Protein 8PI8 (pdb70)

B-factor: mean 67.5, std 14.48, range [36.7, 137.99]

Foldseek 3Di:
DVLVVPDADPVRVVVLVVVLVVCLVDDQQVVLQVLVVVCLLLVPDVVVLCVPLVDDSVQSVCCNPPVRDDDSVSSSSVSSCSSVVVVVLVVLQVPQCVFDAADQHPQLVVVLVVVCVVPLQDDLVVLVVSLLVRLCRSQVSNVHHSSSSVSSGNHRDDSVNSNVVSVVVVVVVD/DDPVVVVVLVVVLVVCLVDLQQVVLCVLVVVCLLLVPDVVVLCVQQVDDSVQSVCCSPPVRDDDSVSVSSSSSVSSVVVVVLVVLLVVVDAADQHPQLVVVLVVVCVVPLQDDLVVLVVSLLVRLCRSCVSVPHHSVSSVSSPNHRRDSVNSRVVSVVVVVVVD

Radius of gyration: 27.01 Å; Cα contacts (8 Å, |Δi|>4): 289; chains: 2; bounding box: 57×66×70 Å

Sequence (338 aa):
ILKELENLSPEEAAHQKAVVETLLQEDPWRVAKMVKSYLQQHNIPQREVVDTTGLNQSHLSQHLNKGTPMKTQKRAALYTWYVRKQREVAQQFTHAGRRNRFKWGPASQQILFQAYERQKNPSKEERETLVEECNRAECIQRGVSPSQAQGLGSNLVTEVRVYNWFANRRKEEALSPEEAAHQKAVVETLLQEDPWRVAKMVKSYLQQHNIPQREVVDTTGLNQSHLSQHLNKGTPMKTQKRAALYTWYVRKQREVAQQFTHRNRFKWGPASQQILFQAYERQKNPSKEERETLVEECNRAECIQRGVSPSQAQGLGSNLVTEVRVYNWFANRRKEEA

Secondary structure (DSSP, 8-state):
-TTTT----HHHHHHHHHHHHHHHHS-HHHHHHHHHHHHHHTT--HHHHHHHH---HHHHHHHHHT-----HHHHHHHHHHHHHHHHHHHHHHHTT--PPPP---HHHHHHHHHHHHH-SS--HHHHHHHHHHHHHHHHHHTT--GGGGGGGGGG---HHHHHHHHHHHHHHH-/--HHHHHHHHHHHHHHHTS-HHHHHHHHHHHHHHHT--HHHHHHHH---HHHHHHHHHH-----HHHHHHHHHHHHHHHHHHHHHHH--PPP---HHHHHHHHHHHHH-SS--HHHHHHHHHHHHHHHHHHTT--GGGGGGGGGG---HHHHHHHHHHHHHHT-

Solvent-accessible surface area: 21042 Å² total; per-residue (Å²): 158,134,98,122,134,98,105,65,36,117,135,76,25,55,124,25,151,49,50,14,116,81,22,45,142,94,74,54,96,183,8,0,103,95,0,40,64,19,10,106,66,21,20,16,47,47,86,29,0,31,80,95,39,64,12,89,75,63,52,0,37,88,3,0,71,162,32,36,111,10,130,83,141,88,21,26,37,0,1,39,16,12,25,157,21,77,83,96,15,50,54,79,13,100,92,13,78,244,232,34,214,30,118,34,2,87,28,0,60,110,39,0,92,107,7,6,123,188,70,86,95,6,48,127,135,65,38,81,67,12,24,116,63,0,14,121,21,4,0,110,53,15,73,28,46,65,83,34,20,117,5,11,36,39,13,56,5,53,40,96,73,0,99,73,28,0,16,80,62,68,153,129,98,126,176,44,110,149,58,53,54,110,38,137,46,34,14,76,68,17,38,147,74,82,46,92,140,0,1,77,84,0,63,61,24,10,101,67,26,20,16,43,56,75,32,0,32,88,98,31,67,10,95,114,49,48,0,26,82,4,1,58,160,33,31,112,12,128,83,135,80,22,27,35,1,1,43,22,16,20,152,28,64,89,88,12,58,86,74,11,106,142,222,34,215,32,111,37,2,87,36,0,53,105,35,0,78,88,20,6,118,181,83,74,93,9,62,125,143,79,32,79,53,5,23,114,68,0,15,121,12,6,0,95,48,18,70,31,51,65,102,49,14,136,6,11,34,43,17,43,4,50,40,92,77,0,104,69,24,0,17,79,72,66,144,137,116,121

Structure (mmCIF, N/CA/C/O backbone):
data_8PI8
#
_entry.id   8PI8
#
_cell.length_a   46.703
_cell.length_b   55.038
_cell.length_c   202.071
_cell.angle_alpha   90.000
_cell.angle_beta   90.000
_cell.angle_gamma   90.000
#
_symmetry.space_group_name_H-M   'P 21 21 21'
#
loop_
_entity.id
_entity.type
_entity.pdbx_description
1 polymer 'Chains: E'
2 polymer 'Chains: F'
3 polymer 'Hepatocyte nuclear factor 1-alpha'
4 non-polymer GLYCEROL
5 water water
#
loop_
_atom_site.group_PDB
_atom_site.id
_atom_site.type_symbol
_atom_site.label_atom_id
_atom_site.label_alt_id
_atom_site.label_comp_id
_atom_site.label_asym_id
_atom_site.label_entity_id
_atom_site.label_seq_id
_atom_site.pdbx_PDB_ins_code
_atom_site.Cartn_x
_atom_site.Cartn_y
_atom_site.Cartn_z
_atom_site.occupancy
_atom_site.B_iso_or_equiv
_atom_site.auth_seq_id
_atom_site.auth_comp_id
_atom_site.auth_asym_id
_atom_site.auth_atom_id
_atom_site.pdbx_PDB_model_num
ATOM 856 N N . ILE C 3 4 ? -18.41380 -33.06724 -52.29150 1.000 76.38696 85 ILE A N 1
ATOM 857 C CA . ILE C 3 4 ? -19.65856 -32.88003 -51.55670 1.000 93.40048 85 ILE A CA 1
ATOM 858 C C . ILE C 3 4 ? -20.42523 -31.68966 -52.12489 1.000 96.12024 85 ILE A C 1
ATOM 859 O O . ILE C 3 4 ? -19.83009 -30.68497 -52.52011 1.000 100.11883 85 ILE A O 1
ATOM 864 N N . LEU C 3 5 ? -21.75615 -31.81624 -52.15871 1.000 94.73574 86 LEU A N 1
ATOM 865 C CA . LEU C 3 5 ? -22.59967 -30.76560 -52.72348 1.000 92.52651 86 LEU A CA 1
ATOM 866 C C . LEU C 3 5 ? -22.58128 -29.49458 -51.88314 1.000 93.30960 86 LEU A C 1
ATOM 867 O O . LEU C 3 5 ? -22.78075 -28.39846 -52.41854 1.000 89.92803 86 LEU A O 1
ATOM 872 N N . LYS C 3 6 ? -22.34726 -29.61535 -50.57657 1.000 99.76645 87 LYS A N 1
ATOM 873 C CA . LYS C 3 6 ? -22.36704 -28.44832 -49.70274 1.000 93.35377 87 LYS A CA 1
ATOM 874 C C . LYS C 3 6 ? -21.09865 -27.61598 -49.84573 1.000 101.71469 87 LYS A C 1
ATOM 875 O O . LYS C 3 6 ? -21.15394 -26.38105 -49.79853 1.000 91.38021 87 LYS A O 1
ATOM 881 N N . GLU C 3 7 ? -19.94904 -28.27751 -50.00282 1.000 103.97449 88 GLU A N 1
ATOM 882 C CA . GLU C 3 7 ? -18.69087 -27.59213 -50.26534 1.000 101.47712 88 GLU A CA 1
ATOM 883 C C . GLU C 3 7 ? -18.63686 -26.98599 -51.65967 1.000 93.66431 88 GLU A C 1
ATOM 884 O O . GLU C 3 7 ? -17.76588 -26.14732 -51.91803 1.000 95.58324 88 GLU A O 1
ATOM 890 N N . LEU C 3 8 ? -19.54859 -27.37489 -52.55449 1.000 91.52207 89 LEU A N 1
ATOM 891 C CA . LEU C 3 8 ? -19.64220 -26.75455 -53.87418 1.000 90.59269 89 LEU A CA 1
ATOM 892 C C . LEU C 3 8 ? -20.08065 -25.30892 -53.81287 1.000 90.24944 89 LEU A C 1
ATOM 893 O O . LEU C 3 8 ? -20.32004 -24.71707 -54.86941 1.000 97.94654 89 LEU A O 1
ATOM 898 N N . GLU C 3 9 ? -20.19703 -24.70644 -52.63419 1.000 100.66369 90 GLU A N 1
ATOM 899 C CA . GLU C 3 9 ? -20.52219 -23.28884 -52.51570 1.000 89.87537 90 GLU A CA 1
ATOM 900 C C . GLU C 3 9 ? -19.25380 -22.45235 -52.40869 1.000 93.18954 90 GLU A C 1
ATOM 901 O O . GLU C 3 9 ? -19.08079 -21.63155 -51.50506 1.000 87.28554 90 GLU A O 1
ATOM 907 N N . ASN C 3 10 ? -18.33882 -22.70487 -53.33779 1.000 101.68314 91 ASN A N 1
ATOM 908 C CA . ASN C 3 10 ? -17.22317 -21.81114 -53.59893 1.000 94.11329 91 ASN A CA 1
ATOM 909 C C . ASN C 3 10 ? -17.75182 -20.59562 -54.35988 1.000 87.80488 91 ASN A C 1
ATOM 910 O O . ASN C 3 10 ? -18.95662 -20.42696 -54.57197 1.000 96.04797 91 ASN A O 1
ATOM 915 N N . LEU C 3 11 ? -16.84663 -19.73526 -54.79737 1.000 80.89405 92 LEU A N 1
ATOM 916 C CA . LEU C 3 11 ? -17.22373 -18.51838 -55.49559 1.000 87.59394 92 LEU A CA 1
ATOM 917 C C . LEU C 3 11 ? -17.11805 -18.75390 -56.99796 1.000 86.68168 92 LEU A C 1
ATOM 918 O O . LEU C 3 11 ? -16.08188 -19.22036 -57.48381 1.000 92.62060 92 LEU A O 1
ATOM 923 N N . SER C 3 12 ? -18.19085 -18.45225 -57.72700 1.000 81.32933 93 SER A N 1
ATOM 924 C CA . SER C 3 12 ? -18.15028 -18.49126 -59.18117 1.000 83.86840 93 SER A CA 1
ATOM 925 C C . SER C 3 12 ? -17.43731 -17.25195 -59.71594 1.000 93.84338 93 SER A C 1
ATOM 926 O O . SER C 3 12 ? -17.38309 -16.22023 -59.04177 1.000 92.81697 93 SER A O 1
ATOM 929 N N . PRO C 3 13 ? -16.85200 -17.33347 -60.91935 1.000 95.84456 94 PRO A N 1
ATOM 930 C CA . PRO C 3 13 ? -16.17667 -16.14635 -61.47865 1.000 84.81841 94 PRO A CA 1
ATOM 931 C C . PRO C 3 13 ? -17.06009 -14.91085 -61.56376 1.000 84.51094 94 PRO A C 1
ATOM 932 O O . PRO C 3 13 ? -16.58023 -13.80033 -61.30501 1.000 84.53960 94 PRO A O 1
ATOM 936 N N . GLU C 3 14 ? -18.34097 -15.07043 -61.91020 1.000 89.35891 95 GLU A N 1
ATOM 937 C CA . GLU C 3 14 ? -19.22516 -13.91189 -62.00705 1.000 93.06825 95 GLU A CA 1
ATOM 938 C C . GLU C 3 14 ? -19.48275 -13.29368 -60.63441 1.000 93.94794 95 GLU A C 1
ATOM 939 O O . GLU C 3 14 ? -19.53179 -12.06439 -60.50244 1.000 89.33873 95 GLU A O 1
ATOM 945 N N . GLU C 3 15 ? -19.63169 -14.12724 -59.59799 1.000 90.92222 96 GLU A N 1
ATOM 946 C CA . GLU C 3 15 ? -19.87640 -13.61209 -58.25492 1.000 86.13942 96 GLU A CA 1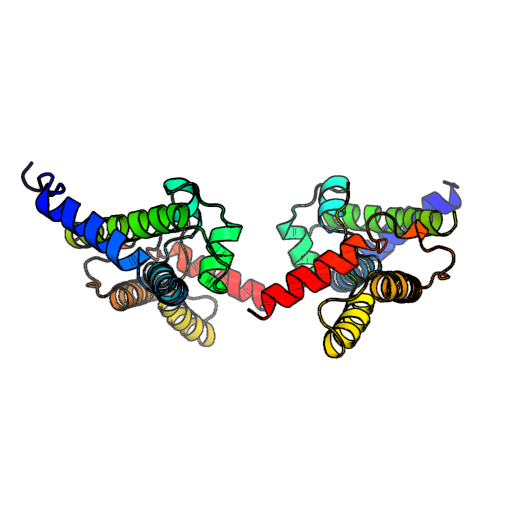
ATOM 947 C C . GLU C 3 15 ? -18.61374 -13.01465 -57.65177 1.000 84.34579 96 GLU A C 1
ATOM 948 O O . GLU C 3 15 ? -18.68960 -12.06961 -56.85610 1.000 82.55893 96 GLU A O 1
ATOM 954 N N . ALA C 3 16 ? -17.44934 -13.55480 -58.01461 1.000 81.90511 97 ALA A N 1
ATOM 955 C CA . ALA C 3 16 ? -16.19270 -12.96438 -57.57497 1.000 80.29617 97 ALA A CA 1
ATOM 956 C C . ALA C 3 16 ? -15.97535 -11.60385 -58.22073 1.000 79.18376 97 ALA A C 1
ATOM 957 O O . ALA C 3 16 ? -15.49881 -10.66898 -57.56697 1.000 85.77681 97 ALA A O 1
ATOM 959 N N . ALA C 3 17 ? -16.32045 -11.47187 -59.50328 1.000 72.61661 98 ALA A N 1
ATOM 960 C CA . ALA C 3 17 ? -16.20782 -10.17394 -60.15764 1.000 77.79776 98 ALA A CA 1
ATOM 961 C C . ALA C 3 17 ? -17.13708 -9.15638 -59.51097 1.000 73.53229 98 ALA A C 1
ATOM 962 O O . ALA C 3 17 ? -16.78445 -7.97840 -59.37888 1.000 69.35052 98 ALA A O 1
ATOM 964 N N . HIS C 3 18 ? -18.32829 -9.59497 -59.09443 1.000 71.62411 99 HIS A N 1
ATOM 965 C CA . HIS C 3 18 ? -19.24234 -8.69535 -58.39922 1.000 71.62414 99 HIS A CA 1
ATOM 966 C C . HIS C 3 18 ? -18.63654 -8.20943 -57.08827 1.000 71.69326 99 HIS A C 1
ATOM 967 O O . HIS C 3 18 ? -18.80766 -7.04371 -56.71281 1.000 72.53667 99 HIS A O 1
ATOM 974 N N . GLN C 3 19 ? -17.91580 -9.08746 -56.38298 1.000 75.27948 100 GLN A N 1
ATOM 975 C CA . GLN C 3 19 ? -17.22385 -8.67597 -55.16402 1.000 64.40775 100 GLN A CA 1
ATOM 976 C C . GLN C 3 19 ? -16.19360 -7.59560 -55.46295 1.000 68.71556 100 GLN A C 1
ATOM 977 O O . GLN C 3 19 ? -16.13857 -6.56543 -54.78082 1.000 63.78758 100 GLN A O 1
ATOM 983 N N . LYS C 3 20 ? -15.36214 -7.81957 -56.48417 1.000 68.31366 101 LYS A N 1
ATOM 984 C CA . LYS C 3 20 ? -14.37926 -6.81578 -56.87392 1.000 60.09949 101 LYS A CA 1
ATOM 985 C C . LYS C 3 20 ? -15.05222 -5.52265 -57.31475 1.000 63.84333 101 LYS A C 1
ATOM 986 O O . LYS C 3 20 ? -14.52300 -4.43184 -57.07018 1.000 58.93290 101 LYS A O 1
ATOM 992 N N . ALA C 3 21 ? -16.22107 -5.62120 -57.95370 1.000 65.09536 102 ALA A N 1
ATOM 993 C CA . ALA C 3 21 ? -16.94523 -4.41933 -58.35370 1.000 68.68137 102 ALA A CA 1
ATOM 994 C C . ALA C 3 21 ? -17.42600 -3.63592 -57.13981 1.000 64.98455 102 ALA A C 1
ATOM 995 O O . ALA C 3 21 ? -17.37412 -2.40037 -57.13196 1.000 61.06452 102 ALA A O 1
ATOM 997 N N . VAL C 3 22 ? -17.90058 -4.33729 -56.10699 1.000 68.42263 103 VAL A N 1
ATOM 998 C CA . VAL C 3 22 ? -18.33386 -3.66546 -54.88415 1.000 68.80495 103 VAL A CA 1
ATOM 999 C C . VAL C 3 22 ? -17.16916 -2.92657 -54.24108 1.000 65.28528 103 VAL A C 1
ATOM 1000 O O . VAL C 3 22 ? -17.30860 -1.77835 -53.80160 1.000 65.94246 103 VAL A O 1
ATOM 1004 N N . VAL C 3 23 ? -16.00315 -3.57297 -54.17655 1.000 61.50240 104 VAL A N 1
ATOM 1005 C CA . VAL C 3 23 ? -14.81753 -2.92684 -53.62130 1.000 64.79065 104 VAL A CA 1
ATOM 1006 C C . VAL C 3 23 ? -14.45134 -1.69473 -54.43864 1.000 68.58255 104 VAL A C 1
ATOM 1007 O O . VAL C 3 23 ? -14.06455 -0.65669 -53.88700 1.000 65.54082 104 VAL A O 1
ATOM 1011 N N . GLU C 3 24 ? -14.57567 -1.78487 -55.76547 1.000 71.66458 105 GLU A N 1
ATOM 1012 C CA . GLU C 3 24 ? -14.26463 -0.63741 -56.61136 1.000 71.89496 105 GLU A CA 1
ATOM 1013 C C . GLU C 3 24 ? -15.26997 0.48780 -56.40463 1.000 75.74793 105 GLU A C 1
ATOM 1014 O O . GLU C 3 24 ? -14.88948 1.66274 -56.35131 1.000 80.68076 105 GLU A O 1
ATOM 1020 N N . THR C 3 25 ? -16.55741 0.15123 -56.28332 1.000 63.41106 106 THR A N 1
ATOM 1021 C CA . THR C 3 25 ? -17.55782 1.18118 -56.02615 1.000 65.41840 106 THR A CA 1
ATOM 1022 C C . THR C 3 25 ? -17.40001 1.76704 -54.62974 1.000 68.38253 106 THR A C 1
ATOM 1023 O O . THR C 3 25 ? -17.69389 2.94912 -54.41567 1.000 67.12387 106 THR A O 1
ATOM 1027 N N . LEU C 3 26 ? -16.93501 0.96050 -53.67255 1.000 61.03326 107 LEU A N 1
ATOM 1028 C CA . LEU C 3 26 ? -16.72423 1.46373 -52.32043 1.000 59.54159 107 LEU A CA 1
ATOM 1029 C C . LEU C 3 26 ? -15.59189 2.48028 -52.28363 1.000 65.54128 107 LEU A C 1
ATOM 1030 O O . LEU C 3 26 ? -15.67124 3.48003 -51.55971 1.000 69.04057 107 LEU A O 1
ATOM 1035 N N . LEU C 3 27 ? -14.53124 2.24273 -53.06080 1.000 52.91893 108 LEU A N 1
ATOM 1036 C CA . LEU C 3 27 ? -13.42021 3.18380 -53.12695 1.000 52.73952 108 LEU A CA 1
ATOM 1037 C C . LEU C 3 27 ? -13.82481 4.51273 -53.75000 1.000 59.99603 108 LEU A C 1
ATOM 1038 O O . LEU C 3 27 ? -13.13002 5.51439 -53.54723 1.000 64.42762 108 LEU A O 1
ATOM 1043 N N . GLN C 3 28 ? -14.92403 4.54370 -54.50418 1.000 57.21877 109 GLN A N 1
ATOM 1044 C CA . GLN C 3 28 ? -15.42378 5.78356 -55.08129 1.000 66.33623 109 GLN A CA 1
ATOM 1045 C C . GLN C 3 28 ? -16.33367 6.54812 -54.13241 1.000 72.12251 109 GLN A C 1
ATOM 1046 O O . GLN C 3 28 ? -16.55017 7.74867 -54.33444 1.000 74.19825 109 GLN A O 1
ATOM 1052 N N . GLU C 3 29 ? -16.87186 5.88502 -53.11284 1.000 64.02590 110 GLU A N 1
ATOM 1053 C CA . GLU C 3 29 ? -17.69787 6.55327 -52.12313 1.000 59.94637 110 GLU A CA 1
ATOM 1054 C C . GLU C 3 29 ? -16.82384 7.33989 -51.14657 1.000 62.26997 110 GLU A C 1
ATOM 1055 O O . GLU C 3 29 ? -15.59378 7.23157 -51.14043 1.000 65.31434 110 GLU A O 1
ATOM 1061 N N . ASP C 3 30 ? -17.47727 8.14736 -50.31761 1.000 57.89038 111 ASP A N 1
ATOM 1062 C CA . ASP C 3 30 ? -16.76147 8.90766 -49.29837 1.000 62.37088 111 ASP A CA 1
ATOM 1063 C C . ASP C 3 30 ? -16.14501 7.95103 -48.28326 1.000 62.80953 111 ASP A C 1
ATOM 1064 O O . ASP C 3 30 ? -16.84421 7.07232 -47.76370 1.000 66.27183 111 ASP A O 1
ATOM 1069 N N . PRO C 3 31 ? -14.85447 8.08763 -47.96978 1.000 60.84920 112 PRO A N 1
ATOM 1070 C CA . PRO C 3 31 ? -14.21142 7.09901 -47.08593 1.000 63.47347 112 PRO A CA 1
ATOM 1071 C C . PRO C 3 31 ? -14.78111 7.07776 -45.67906 1.000 65.49373 112 PRO A C 1
ATOM 1072 O O . PRO C 3 31 ? -14.81684 6.00955 -45.05462 1.000 64.23392 112 PRO A O 1
ATOM 1076 N N . TRP C 3 32 ? -15.23445 8.22175 -45.16072 1.000 64.01492 113 TRP A N 1
ATOM 1077 C CA . TRP C 3 32 ? -15.76472 8.25374 -43.80131 1.000 57.76662 113 TRP A CA 1
ATOM 1078 C C . TRP C 3 32 ? -17.08729 7.50439 -43.70112 1.000 62.69022 113 TRP A C 1
ATOM 1079 O O . TRP C 3 32 ? -17.32260 6.78001 -42.72665 1.000 64.10819 113 TRP A O 1
ATOM 1090 N N . ARG C 3 33 ? -17.96266 7.66565 -44.69643 1.000 60.74348 114 ARG A N 1
ATOM 1091 C CA . ARG C 3 33 ? -19.25421 6.98706 -44.66050 1.000 59.36027 114 ARG A CA 1
ATOM 1092 C C . ARG C 3 33 ? -19.08194 5.47380 -44.71212 1.000 57.12877 114 ARG A C 1
ATOM 1093 O O . ARG C 3 33 ? -19.80591 4.73497 -44.03425 1.000 65.37402 114 ARG A O 1
ATOM 1101 N N . VAL C 3 34 ? -18.12213 4.99212 -45.50336 1.000 58.76125 115 VAL A N 1
ATOM 1102 C CA . VAL C 3 34 ? -17.86350 3.55711 -45.54702 1.000 61.81452 115 VAL A CA 1
ATOM 1103 C C . VAL C 3 34 ? -17.21421 3.09437 -44.24734 1.000 58.89262 115 VAL A C 1
ATOM 1104 O O . VAL C 3 34 ? -17.49876 1.99663 -43.75298 1.000 53.50820 115 VAL A O 1
ATOM 1108 N N . ALA C 3 35 ? -16.34472 3.92648 -43.66532 1.000 50.54230 116 ALA A N 1
ATOM 1109 C CA . ALA C 3 35 ? -15.72354 3.57499 -42.39129 1.000 50.42582 116 ALA A CA 1
ATOM 1110 C C . ALA C 3 35 ? -16.76518 3.43219 -41.28878 1.000 52.39288 116 ALA A C 1
ATOM 1111 O O . ALA C 3 35 ? -16.66378 2.53884 -40.44015 1.000 55.68618 116 ALA A O 1
ATOM 1113 N N . LYS C 3 36 ? -17.77362 4.30575 -41.28053 1.000 55.54813 117 LYS A N 1
ATOM 1114 C CA . LYS C 3 36 ? -18.84706 4.16839 -40.30371 1.000 56.26425 117 LYS A CA 1
ATOM 1115 C C . LYS C 3 36 ? -19.61613 2.87195 -40.50621 1.000 65.29477 117 LYS A C 1
ATOM 1116 O O . LYS C 3 36 ? -20.08326 2.26730 -39.53384 1.000 70.45880 117 LYS A O 1
ATOM 1122 N N . MET C 3 37 ? -19.74712 2.42199 -41.75450 1.000 60.63437 118 MET A N 1
ATOM 1123 C CA . MET C 3 37 ? -20.51926 1.21540 -42.02137 1.000 54.14924 118 MET A CA 1
ATOM 1124 C C . MET C 3 37 ? -19.71866 -0.04360 -41.71412 1.000 55.14779 118 MET A C 1
ATOM 1125 O O . MET C 3 37 ? -20.28065 -1.03541 -41.23730 1.000 59.32796 118 MET A O 1
ATOM 1130 N N . VAL C 3 38 ? -18.41050 -0.02388 -41.97755 1.000 50.40539 119 VAL A N 1
ATOM 1131 C CA . VAL C 3 38 ? -17.56573 -1.15464 -41.60656 1.000 56.32671 119 VAL A CA 1
ATOM 1132 C C . VAL C 3 38 ? -17.46316 -1.26597 -40.09128 1.000 55.94799 119 VAL A C 1
ATOM 1133 O O . VAL C 3 38 ? -17.50814 -2.36849 -39.53196 1.000 57.69763 119 VAL A O 1
ATOM 1137 N N . LYS C 3 39 ? -17.32285 -0.12843 -39.40342 1.000 59.51370 120 LYS A N 1
ATOM 1138 C CA . LYS C 3 39 ? -17.26957 -0.14544 -37.94486 1.000 57.38925 120 LYS A CA 1
ATOM 1139 C C . LYS C 3 39 ? -18.56466 -0.68564 -37.35287 1.000 59.41355 120 LYS A C 1
ATOM 1140 O O . LYS C 3 39 ? -18.53965 -1.44887 -36.38049 1.000 60.25190 120 LYS A O 1
ATOM 1146 N N . SER C 3 40 ? -19.70820 -0.30302 -37.92527 1.000 49.40367 121 SER A N 1
ATOM 1147 C CA . SER C 3 40 ? -20.97986 -0.80989 -37.42211 1.000 47.41752 121 SER A CA 1
ATOM 1148 C C . SER C 3 40 ? -21.07330 -2.31786 -37.60191 1.000 60.47585 121 SER A C 1
ATOM 1149 O O . SER C 3 40 ? -21.57303 -3.02799 -36.72078 1.000 64.24073 121 SER A O 1
ATOM 1152 N N . TYR C 3 41 ? -20.58163 -2.82636 -38.73316 1.000 55.89783 122 TYR A N 1
ATOM 1153 C CA . TYR C 3 41 ? -20.59423 -4.26624 -38.96294 1.000 51.89557 122 TYR A CA 1
ATOM 1154 C C . TYR C 3 41 ? -19.69974 -4.99346 -37.96363 1.000 59.83722 122 TYR A C 1
ATOM 1155 O O . TYR C 3 41 ? -20.05986 -6.06644 -37.46292 1.000 56.55294 122 TYR A O 1
ATOM 1164 N N . LEU C 3 42 ? -18.53107 -4.42254 -37.65663 1.000 52.20761 123 LEU A N 1
ATOM 1165 C CA . LEU C 3 42 ? -17.64666 -5.03398 -36.66884 1.000 55.73202 123 LEU A CA 1
ATOM 1166 C C . LEU C 3 42 ? -18.31184 -5.10165 -35.29852 1.000 61.75945 123 LEU A C 1
ATOM 1167 O O . LEU C 3 42 ? -18.14678 -6.08488 -34.56753 1.000 65.40743 123 LEU A O 1
ATOM 1172 N N . GLN C 3 43 ? -19.06973 -4.06513 -34.93320 1.000 62.00487 124 GLN A N 1
ATOM 1173 C CA . GLN C 3 43 ? -19.77619 -4.06681 -33.65724 1.000 55.98651 124 GLN A CA 1
ATOM 1174 C C . GLN C 3 43 ? -20.99128 -4.98285 -33.67625 1.000 56.21457 124 GLN A C 1
ATOM 1175 O O . GLN C 3 43 ? -21.36414 -5.52909 -32.63274 1.000 67.90966 124 GLN A O 1
ATOM 1181 N N . GLN C 3 44 ? -21.62205 -5.16077 -34.83875 1.000 61.27035 125 GLN A N 1
ATOM 1182 C CA . GLN C 3 44 ? -22.82527 -5.98374 -34.89632 1.000 59.20177 125 GLN A CA 1
ATOM 1183 C C . GLN C 3 44 ? -22.50494 -7.44835 -34.62933 1.000 60.24563 125 GLN A C 1
ATOM 1184 O O . GLN C 3 44 ? -23.20598 -8.11220 -33.85719 1.000 66.76802 125 GLN A O 1
ATOM 1190 N N . HIS C 3 45 ? -21.44874 -7.96786 -35.25045 1.000 57.71091 126 HIS A N 1
ATOM 1191 C CA . HIS C 3 45 ? -21.04963 -9.35535 -35.07426 1.000 54.49950 126 HIS A CA 1
ATOM 1192 C C . HIS C 3 45 ? -19.87019 -9.51260 -34.12380 1.000 54.86968 126 HIS A C 1
ATOM 1193 O O . HIS C 3 45 ? -19.30914 -10.60820 -34.03129 1.000 57.62008 126 HIS A O 1
ATOM 1200 N N . ASN C 3 46 ? -19.49151 -8.44950 -33.41479 1.000 52.00162 127 ASN A N 1
ATOM 1201 C CA . ASN C 3 46 ? -18.39223 -8.47101 -32.44827 1.000 55.63080 127 ASN A CA 1
ATOM 1202 C C . ASN C 3 46 ? -17.14992 -9.14442 -33.03355 1.000 53.57097 127 ASN A C 1
ATOM 1203 O O . ASN C 3 46 ? -16.61076 -10.10990 -32.49003 1.000 48.89987 127 ASN A O 1
ATOM 1208 N N . ILE C 3 47 ? -16.71151 -8.62149 -34.17179 1.000 52.72256 128 ILE A N 1
ATOM 1209 C CA . ILE C 3 47 ? -15.50573 -9.08634 -34.84925 1.000 44.83815 128 ILE A CA 1
ATOM 1210 C C . ILE C 3 47 ? -14.35665 -8.17281 -34.42891 1.000 45.85240 128 ILE A C 1
ATOM 1211 O O . ILE C 3 47 ? -14.39865 -6.97190 -34.73590 1.000 53.69964 128 ILE A O 1
ATOM 1216 N N . PRO C 3 48 ? -13.33916 -8.68206 -33.73992 1.000 46.02251 129 PRO A N 1
ATOM 1217 C CA . PRO C 3 48 ? -12.27264 -7.80311 -33.24856 1.000 48.45725 129 PRO A CA 1
ATOM 1218 C C . PRO C 3 48 ? -11.46817 -7.18862 -34.38249 1.000 55.91584 129 PRO A C 1
ATOM 1219 O O . PRO C 3 48 ? -11.32109 -7.76807 -35.46173 1.000 52.09340 129 PRO A O 1
ATOM 1223 N N . GLN C 3 49 ? -10.94227 -5.98882 -34.11872 1.000 52.68907 130 GLN A N 1
ATOM 1224 C CA . GLN C 3 49 ? -10.10324 -5.30764 -35.09700 1.000 49.76949 130 GLN A CA 1
ATOM 1225 C C . GLN C 3 49 ? -8.79692 -6.04728 -35.35232 1.000 48.97898 130 GLN A C 1
ATOM 1226 O O . GLN C 3 49 ? -8.20027 -5.87250 -36.42000 1.000 58.10520 130 GLN A O 1
ATOM 1232 N N . ARG C 3 50 ? -8.34178 -6.86818 -34.40192 1.000 53.55650 131 ARG A N 1
ATOM 1233 C CA . ARG C 3 50 ? -7.11110 -7.62550 -34.60521 1.000 54.87384 131 ARG A CA 1
ATOM 1234 C C . ARG C 3 50 ? -7.26732 -8.65919 -35.71279 1.000 60.37372 131 ARG A C 1
ATOM 1235 O O . ARG C 3 50 ? -6.30064 -8.95264 -36.42649 1.000 61.59138 131 ARG A O 1
ATOM 1243 N N . GLU C 3 51 ? -8.46964 -9.21662 -35.87462 1.000 52.76357 132 GLU A N 1
ATOM 1244 C CA . GLU C 3 51 ? -8.70396 -10.14400 -36.97500 1.000 57.59767 132 GLU A CA 1
ATOM 1245 C C . GLU C 3 51 ? -8.52998 -9.45075 -38.31947 1.000 57.60642 132 GLU A C 1
ATOM 1246 O O . GLU C 3 51 ? -8.01065 -10.04626 -39.27027 1.000 68.75240 132 GLU A O 1
ATOM 1252 N N . VAL C 3 52 ? -8.95728 -8.18973 -38.41785 1.000 52.12769 133 VAL A N 1
ATOM 1253 C CA . VAL C 3 52 ? -8.69087 -7.41182 -39.62310 1.000 53.14843 133 VAL A CA 1
ATOM 1254 C C . VAL C 3 52 ? -7.19438 -7.18012 -39.78344 1.000 60.30087 133 VAL A C 1
ATOM 1255 O O . VAL C 3 52 ? -6.65758 -7.24724 -40.89592 1.000 55.24975 133 VAL A O 1
ATOM 1259 N N . VAL C 3 53 ? -6.49748 -6.91815 -38.67436 1.000 53.87605 134 VAL A N 1
ATOM 1260 C CA . VAL C 3 53 ? -5.07023 -6.61502 -38.73199 1.000 48.87251 134 VAL A CA 1
ATOM 1261 C C . VAL C 3 53 ? -4.27922 -7.83536 -39.18638 1.000 55.51133 134 VAL A C 1
ATOM 1262 O O . VAL C 3 53 ? -3.41079 -7.74164 -40.06185 1.000 61.06619 134 VAL A O 1
ATOM 1266 N N . ASP C 3 54 ? -4.56408 -8.99817 -38.59634 1.000 49.94401 135 ASP A N 1
ATOM 1267 C CA . ASP C 3 54 ? -3.79961 -10.19762 -38.92265 1.000 62.30851 135 ASP A CA 1
ATOM 1268 C C . ASP C 3 54 ? -4.07819 -10.68607 -40.33863 1.000 54.81332 135 ASP A C 1
ATOM 1269 O O . ASP C 3 54 ? -3.21157 -11.31662 -40.95356 1.000 69.42867 135 ASP A O 1
ATOM 1274 N N . THR C 3 55 ? -5.26931 -10.41126 -40.87242 1.000 57.40347 136 THR A N 1
ATOM 1275 C CA . THR C 3 55 ? -5.61273 -10.90143 -42.20363 1.000 63.30776 136 THR A CA 1
ATOM 1276 C C . THR C 3 55 ? -5.07681 -9.98205 -43.29625 1.000 61.92771 136 THR A C 1
ATOM 1277 O O . THR C 3 55 ? -4.42086 -10.44204 -44.23744 1.000 68.57169 136 THR A O 1
ATOM 1281 N N . THR C 3 56 ? -5.34442 -8.68073 -43.18746 1.000 51.87071 137 THR A N 1
ATOM 1282 C CA . THR C 3 56 ? -4.97738 -7.73585 -44.23608 1.000 56.79011 137 THR A CA 1
ATOM 1283 C C . THR C 3 56 ? -3.58057 -7.15927 -44.06724 1.000 52.30859 137 THR A C 1
ATOM 1284 O O . THR C 3 56 ? -2.98288 -6.71330 -45.05188 1.000 67.44900 137 THR A O 1
ATOM 1288 N N . GLY C 3 57 ? -3.04990 -7.14270 -42.85082 1.000 55.18537 138 GLY A N 1
ATOM 1289 C CA . GLY C 3 57 ? -1.75883 -6.54064 -42.60272 1.000 42.83242 138 GLY A CA 1
ATOM 1290 C C . GLY C 3 57 ? -1.78372 -5.05475 -42.32908 1.000 44.28316 138 GLY A C 1
ATOM 1291 O O . GLY C 3 57 ? -0.71921 -4.42675 -42.32460 1.000 57.00903 138 GLY A O 1
ATOM 1292 N N . LEU C 3 58 ? -2.95681 -4.47107 -42.10495 1.000 49.61772 139 LEU A N 1
ATOM 1293 C CA . LEU C 3 58 ? -3.05089 -3.05565 -41.78509 1.000 53.34759 139 LEU A CA 1
ATOM 1294 C C . LEU C 3 58 ? -2.64773 -2.80205 -40.33827 1.000 47.50901 139 LEU A C 1
ATOM 1295 O O . LEU C 3 58 ? -2.81057 -3.65742 -39.46406 1.000 52.50576 139 LEU A O 1
ATOM 1300 N N . ASN C 3 59 ? -2.11537 -1.60875 -40.09515 1.000 41.40688 140 ASN A N 1
ATOM 1301 C CA . ASN C 3 59 ? -1.69583 -1.23127 -38.75405 1.000 53.55947 140 ASN A CA 1
ATOM 1302 C C . ASN C 3 59 ? -2.90994 -1.06756 -37.84629 1.000 55.57380 140 ASN A C 1
ATOM 1303 O O . ASN C 3 59 ? -3.94247 -0.52995 -38.25736 1.000 46.20815 140 ASN A O 1
ATOM 1308 N N . GLN C 3 60 ? -2.78012 -1.53706 -36.60030 1.000 46.73560 141 GLN A N 1
ATOM 1309 C CA . GLN C 3 60 ? -3.90969 -1.50332 -35.67399 1.000 48.13476 141 GLN A CA 1
ATOM 1310 C C . GLN C 3 60 ? -4.31618 -0.07374 -35.33873 1.000 50.76396 141 GLN A C 1
ATOM 1311 O O . GLN C 3 60 ? -5.51086 0.24031 -35.27685 1.000 51.97799 141 GLN A O 1
ATOM 1317 N N . SER C 3 61 ? -3.33892 0.80707 -35.11413 1.000 49.04304 142 SER A N 1
ATOM 1318 C CA . SER C 3 61 ? -3.66330 2.19202 -34.78868 1.000 53.57553 142 SER A CA 1
ATOM 1319 C C . SER C 3 61 ? -4.27309 2.91023 -35.98522 1.000 55.42342 142 SER A C 1
ATOM 1320 O O . SER C 3 61 ? -5.25975 3.64238 -35.84017 1.000 64.08583 142 SER A O 1
ATOM 1323 N N . HIS C 3 62 ? -3.70220 2.70858 -37.17565 1.000 51.59937 143 HIS A N 1
ATOM 1324 C CA . HIS C 3 62 ? -4.23129 3.35827 -38.37027 1.000 56.71853 143 HIS A CA 1
ATOM 1325 C C . HIS C 3 62 ? -5.64912 2.89154 -38.67037 1.000 56.25562 143 HIS A C 1
ATOM 1326 O O . HIS C 3 62 ? -6.49222 3.68475 -39.10458 1.000 57.97517 143 HIS A O 1
ATOM 1333 N N . LEU C 3 63 ? -5.93064 1.60644 -38.44542 1.000 51.76624 144 LEU A N 1
ATOM 1334 C CA . LEU C 3 63 ? -7.28436 1.09980 -38.64142 1.000 47.04537 144 LEU A CA 1
ATOM 1335 C C . LEU C 3 63 ? -8.23251 1.65498 -37.58713 1.000 49.60547 144 LEU A C 1
ATOM 1336 O O . LEU C 3 63 ? -9.34535 2.09028 -37.90442 1.000 55.09184 144 LEU A O 1
ATOM 1341 N N . SER C 3 64 ? -7.80588 1.64518 -36.32348 1.000 58.33010 145 SER A N 1
ATOM 1342 C CA . SER C 3 64 ? -8.63657 2.18285 -35.25162 1.000 62.48991 145 SER A CA 1
ATOM 1343 C C . SER C 3 64 ? -8.95820 3.65118 -35.49658 1.000 51.39194 145 SER A C 1
ATOM 1344 O O . SER C 3 64 ? -10.12003 4.06830 -35.42191 1.000 48.13611 145 SER A O 1
ATOM 1347 N N . GLN C 3 65 ? -7.93477 4.44807 -35.80649 1.000 47.94483 146 GLN A N 1
ATOM 1348 C CA . GLN C 3 65 ? -8.13906 5.87504 -36.02038 1.000 55.23079 146 GLN A CA 1
ATOM 1349 C C . GLN C 3 65 ? -8.94672 6.15058 -37.28327 1.000 60.67992 146 GLN A C 1
ATOM 1350 O O . GLN C 3 65 ? -9.66919 7.15207 -37.34790 1.000 59.16917 146 GLN A O 1
ATOM 1356 N N . HIS C 3 66 ? -8.83972 5.28402 -38.29278 1.000 62.66513 147 HIS A N 1
ATOM 1357 C CA . HIS C 3 66 ? -9.62661 5.46857 -39.50854 1.000 58.40815 147 HIS A CA 1
ATOM 1358 C C . HIS C 3 66 ? -11.09715 5.15080 -39.26713 1.000 55.04544 147 HIS A C 1
ATOM 1359 O O . HIS C 3 66 ? -11.98165 5.83337 -39.79617 1.000 59.25252 147 HIS A O 1
ATOM 1366 N N . LEU C 3 67 ? -11.37982 4.12393 -38.46687 1.000 45.40949 148 LEU A N 1
ATOM 1367 C CA . LEU C 3 67 ? -12.76572 3.74154 -38.22828 1.000 53.79295 148 LEU A CA 1
ATOM 1368 C C . LEU C 3 67 ? -13.44246 4.67129 -37.22860 1.000 64.44555 148 LEU A C 1
ATOM 1369 O O . LEU C 3 67 ? -14.63004 4.98261 -37.37215 1.000 62.73793 148 LEU A O 1
ATOM 1374 N N . ASN C 3 68 ? -12.70498 5.13075 -36.21913 1.000 66.30620 149 ASN A N 1
ATOM 1375 C CA . ASN C 3 68 ? -13.29869 5.89979 -35.13310 1.000 62.79559 149 ASN A CA 1
ATOM 1376 C C . ASN C 3 68 ? -13.27966 7.40177 -35.38971 1.000 63.26746 149 ASN A C 1
ATOM 1377 O O . ASN C 3 68 ? -14.21935 8.10421 -35.00281 1.000 65.62644 149 ASN A O 1
ATOM 1382 N N . LYS C 3 69 ? -12.23201 7.91280 -36.03881 1.000 60.78598 150 LYS A N 1
ATOM 1383 C CA . LYS C 3 69 ? -12.06548 9.34820 -36.21191 1.000 63.65724 150 LYS A CA 1
ATOM 1384 C C . LYS C 3 69 ? -12.19960 9.82488 -37.65042 1.000 66.17083 150 LYS A C 1
ATOM 1385 O O . LYS C 3 69 ? -12.45976 11.01278 -37.86407 1.000 72.78377 150 LYS A O 1
ATOM 1391 N N . GLY C 3 70 ? -12.04234 8.94359 -38.63239 1.000 70.43137 151 GLY A N 1
ATOM 1392 C CA . GLY C 3 70 ? -11.96094 9.36289 -40.01537 1.000 59.58018 151 GLY A CA 1
ATOM 1393 C C . GLY C 3 70 ? -10.55868 9.65637 -40.49173 1.000 62.54213 151 GLY A C 1
ATOM 1394 O O . GLY C 3 70 ? -10.39661 10.29731 -41.53731 1.000 50.88113 151 GLY A O 1
ATOM 1395 N N . THR C 3 71 ? -9.55058 9.22988 -39.74174 1.000 61.37933 152 THR A N 1
ATOM 1396 C CA . THR C 3 71 ? -8.16010 9.40239 -40.12827 1.000 61.68924 152 THR A CA 1
ATOM 1397 C C . THR C 3 71 ? -7.94650 8.87443 -41.54614 1.000 64.28356 152 THR A C 1
ATOM 1398 O O . THR C 3 71 ? -8.45429 7.79926 -41.88904 1.000 61.79256 152 THR A O 1
ATOM 1402 N N . PRO C 3 72 ? -7.22827 9.59880 -42.40019 1.000 71.27768 153 PRO A N 1
ATOM 1403 C CA . PRO C 3 72 ? -7.15524 9.19084 -43.80522 1.000 65.65832 153 PRO A CA 1
ATOM 1404 C C . PRO C 3 72 ? -6.32666 7.93310 -43.99951 1.000 63.45115 153 PRO A C 1
ATOM 1405 O O . PRO C 3 72 ? -5.44118 7.60502 -43.20603 1.000 70.31485 153 PRO A O 1
ATOM 1409 N N . MET C 3 73 ? -6.64920 7.21606 -45.07171 1.000 58.84045 154 MET A N 1
ATOM 1410 C CA . MET C 3 73 ? -5.96779 5.97862 -45.41757 1.000 54.66871 154 MET A CA 1
ATOM 1411 C C . MET C 3 73 ? -5.91759 5.87575 -46.93478 1.000 64.36702 154 MET A C 1
ATOM 1412 O O . MET C 3 73 ? -6.93571 6.07275 -47.60558 1.000 61.74576 154 MET A O 1
ATOM 1417 N N . LYS C 3 74 ? -4.72927 5.59051 -47.46462 1.000 59.52914 155 LYS A N 1
ATOM 1418 C CA . LYS C 3 74 ? -4.51033 5.58465 -48.90388 1.000 56.80575 155 LYS A CA 1
ATOM 1419 C C . LYS C 3 74 ? -5.41546 4.55103 -49.57833 1.000 57.33981 155 LYS A C 1
ATOM 1420 O O . LYS C 3 74 ? -5.86909 3.58380 -48.96019 1.000 50.10850 155 LYS A O 1
ATOM 1426 N N . THR C 3 75 ? -5.68550 4.78296 -50.86765 1.000 60.31539 156 THR A N 1
ATOM 1427 C CA . THR C 3 75 ? -6.64093 3.96390 -51.60998 1.000 49.67600 156 THR A CA 1
ATOM 1428 C C . THR C 3 75 ? -6.29071 2.48170 -51.53530 1.000 47.61623 156 THR A C 1
ATOM 1429 O O . THR C 3 75 ? -7.16262 1.64025 -51.28835 1.000 48.70034 156 THR A O 1
ATOM 1433 N N . GLN C 3 76 ? -5.01472 2.14278 -51.74596 1.000 57.30023 157 GLN A N 1
ATOM 1434 C CA . GLN C 3 76 ? -4.61354 0.73759 -51.76261 1.000 57.23081 157 GLN A CA 1
ATOM 1435 C C . GLN C 3 76 ? -4.86735 0.06877 -50.41477 1.000 56.97799 157 GLN A C 1
ATOM 1436 O O . GLN C 3 76 ? -5.32822 -1.07807 -50.36051 1.000 53.10622 157 GLN A O 1
ATOM 1442 N N . LYS C 3 77 ? -4.57782 0.77029 -49.31486 1.000 49.82989 158 LYS A N 1
ATOM 1443 C CA . LYS C 3 77 ? -4.86891 0.22109 -47.99315 1.000 57.97563 158 LYS A CA 1
ATOM 1444 C C . LYS C 3 77 ? -6.37052 0.08546 -47.77029 1.000 54.66967 158 LYS A C 1
ATOM 1445 O O . LYS C 3 77 ? -6.83379 -0.92840 -47.23446 1.000 52.03295 158 LYS A O 1
ATOM 1451 N N . ARG C 3 78 ? -7.14713 1.09686 -48.17151 1.000 48.54052 159 ARG A N 1
ATOM 1452 C CA . ARG C 3 78 ? -8.59807 1.00776 -48.03990 1.000 47.83215 159 ARG A CA 1
ATOM 1453 C C . ARG C 3 78 ? -9.16810 -0.10148 -48.91268 1.000 57.21258 159 ARG A C 1
ATOM 1454 O O . ARG C 3 78 ? -10.21789 -0.66942 -48.58983 1.000 57.92760 159 ARG A O 1
ATOM 1462 N N . ALA C 3 79 ? -8.49291 -0.42170 -50.01878 1.000 47.55505 160 ALA A N 1
ATOM 1463 C CA . ALA C 3 79 ? -8.93860 -1.51903 -50.86972 1.000 55.89904 160 ALA A CA 1
ATOM 1464 C C . ALA C 3 79 ? -8.78452 -2.86123 -50.16628 1.000 63.79156 160 ALA A C 1
ATOM 1465 O O . ALA C 3 79 ? -9.62611 -3.75288 -50.32867 1.000 59.79872 160 ALA A O 1
ATOM 1467 N N . ALA C 3 80 ? -7.71331 -3.02778 -49.38603 1.000 52.99897 161 ALA A N 1
ATOM 1468 C CA . ALA C 3 80 ? -7.55539 -4.25505 -48.61367 1.000 44.68743 161 ALA A CA 1
ATOM 1469 C C . ALA C 3 80 ? -8.61000 -4.35207 -47.51862 1.000 54.67949 161 ALA A C 1
ATOM 1470 O O . ALA C 3 80 ? -9.11685 -5.44312 -47.23139 1.000 53.09199 161 ALA A O 1
ATOM 1472 N N . LEU C 3 81 ? -8.95515 -3.21948 -46.90125 1.000 53.36813 162 LEU A N 1
ATOM 1473 C CA . LEU C 3 81 ? -10.00445 -3.20841 -45.88667 1.000 48.38397 162 LEU A CA 1
ATOM 1474 C C . LEU C 3 81 ? -11.35246 -3.58472 -46.48805 1.000 53.73248 162 LEU A C 1
ATOM 1475 O O . LEU C 3 81 ? -12.08905 -4.40500 -45.92747 1.000 51.75867 162 LEU A O 1
ATOM 1480 N N . TYR C 3 82 ? -11.69348 -2.98941 -47.63485 1.000 60.15959 163 TYR A N 1
ATOM 1481 C CA . TYR C 3 82 ? -12.97480 -3.28592 -48.26907 1.000 56.90484 163 TYR A CA 1
ATOM 1482 C C . TYR C 3 82 ? -13.00976 -4.71368 -48.80097 1.000 54.32543 163 TYR A C 1
ATOM 1483 O O . TYR C 3 82 ? -14.04060 -5.39009 -48.70778 1.000 52.62059 163 TYR A O 1
ATOM 1492 N N . THR C 3 83 ? -11.89698 -5.18591 -49.37031 1.000 51.77899 164 THR A N 1
ATOM 1493 C CA . THR C 3 83 ? -11.83478 -6.56986 -49.83043 1.000 49.63036 164 THR A CA 1
ATOM 1494 C C . THR C 3 83 ? -12.05962 -7.53655 -48.67599 1.000 53.35736 164 THR A C 1
ATOM 1495 O O . THR C 3 83 ? -12.76547 -8.54119 -48.82526 1.000 51.04945 164 THR A O 1
ATOM 1499 N N . TRP C 3 84 ? -11.47728 -7.24104 -47.51012 1.000 56.50319 165 TRP A N 1
ATOM 1500 C CA . TRP C 3 84 ? -11.72463 -8.06511 -46.33128 1.000 50.01810 165 TRP A CA 1
ATOM 1501 C C . TRP C 3 84 ? -13.18615 -7.99663 -45.91068 1.000 53.76932 165 TRP A C 1
ATOM 1502 O O . TRP C 3 84 ? -13.77073 -9.00528 -45.49881 1.000 56.05702 165 TRP A O 1
ATOM 1513 N N . TYR C 3 85 ? -13.78955 -6.81057 -46.00375 1.000 54.61121 166 TYR A N 1
ATOM 1514 C CA . TYR C 3 85 ? -15.17260 -6.63428 -45.57436 1.000 53.07893 166 TYR A CA 1
ATOM 1515 C C . TYR C 3 85 ? -16.12488 -7.47952 -46.41281 1.000 54.51119 166 TYR A C 1
ATOM 1516 O O . TYR C 3 85 ? -16.94019 -8.23592 -45.87253 1.000 61.27525 166 TYR A O 1
ATOM 1525 N N . VAL C 3 86 ? -16.03261 -7.36631 -47.74023 1.000 52.83983 167 VAL A N 1
ATOM 1526 C CA . VAL C 3 86 ? -16.93744 -8.10687 -48.61708 1.000 57.76770 167 VAL A CA 1
ATOM 1527 C C . VAL C 3 86 ? -16.74042 -9.60785 -48.45019 1.000 60.92829 167 VAL A C 1
ATOM 1528 O O . VAL C 3 86 ? -17.70633 -10.38150 -48.46379 1.000 57.39693 167 VAL A O 1
ATOM 1532 N N . ARG C 3 87 ? -15.49069 -10.04408 -48.28794 1.000 58.42305 168 ARG A N 1
ATOM 1533 C CA . ARG C 3 87 ? -15.22332 -11.46762 -48.11174 1.000 59.67358 168 ARG A CA 1
ATOM 1534 C C . ARG C 3 87 ? -15.78576 -11.97322 -46.78823 1.000 67.97362 168 ARG A C 1
ATOM 1535 O O . ARG C 3 87 ? -16.41167 -13.03920 -46.73470 1.000 61.80766 168 ARG A O 1
ATOM 1543 N N . LYS C 3 88 ? -15.57625 -11.21394 -45.70779 1.000 58.57511 169 LYS A N 1
ATOM 1544 C CA . LYS C 3 88 ? -16.01971 -11.65468 -44.38846 1.000 55.48117 169 LYS A CA 1
ATOM 1545 C C . LYS C 3 88 ? -17.53745 -11.72989 -44.29741 1.000 64.71705 169 LYS A C 1
ATOM 1546 O O . LYS C 3 88 ? -18.07387 -12.60894 -43.61219 1.000 54.69077 169 LYS A O 1
ATOM 1552 N N . GLN C 3 89 ? -18.24325 -10.82167 -44.97381 1.000 56.60000 170 GLN A N 1
ATOM 1553 C CA . GLN C 3 89 ? -19.70153 -10.84738 -44.94889 1.000 55.80667 170 GLN A CA 1
ATOM 1554 C C . GLN C 3 89 ? -20.23369 -12.18991 -45.43353 1.000 61.56675 170 GLN A C 1
ATOM 1555 O O . GLN C 3 89 ? -21.10566 -12.79291 -44.79708 1.000 63.40741 170 GLN A O 1
ATOM 1561 N N . ARG C 3 90 ? -19.70820 -12.68094 -46.55783 1.000 53.98819 171 ARG A N 1
ATOM 1562 C CA . ARG C 3 90 ? -20.13847 -13.97944 -47.06336 1.000 65.24119 171 ARG A CA 1
ATOM 1563 C C . ARG C 3 90 ? -19.71941 -15.10903 -46.13209 1.000 60.69471 171 ARG A C 1
ATOM 1564 O O . ARG C 3 90 ? -20.45088 -16.09558 -45.98803 1.000 63.30520 171 ARG A O 1
ATOM 1572 N N . GLU C 3 91 ? -18.55849 -14.97851 -45.48682 1.000 55.21902 172 GLU A N 1
ATOM 1573 C CA . GLU C 3 91 ? -18.06879 -16.03852 -44.61144 1.000 61.80427 172 GLU A CA 1
ATOM 1574 C C . GLU C 3 91 ? -18.98226 -16.22557 -43.40393 1.000 62.20774 172 GLU A C 1
ATOM 1575 O O . GLU C 3 91 ? -19.36655 -17.35463 -43.07535 1.000 72.67658 172 GLU A O 1
ATOM 1581 N N . VAL C 3 92 ? -19.34694 -15.12884 -42.73097 1.000 58.19597 173 VAL A N 1
ATOM 1582 C CA . VAL C 3 92 ? -20.27119 -15.23392 -41.60765 1.000 53.82752 173 VAL A CA 1
ATOM 1583 C C . VAL C 3 92 ? -21.67571 -15.57823 -42.07833 1.000 60.10905 173 VAL A C 1
ATOM 1584 O O . VAL C 3 92 ? -22.47148 -16.11181 -41.29669 1.000 59.00471 173 VAL A O 1
ATOM 1588 N N . ALA C 3 93 ? -22.00729 -15.28236 -43.33817 1.000 63.83246 174 ALA A N 1
ATOM 1589 C CA . ALA C 3 93 ? -23.31746 -15.65151 -43.86156 1.000 53.12199 174 ALA A CA 1
ATOM 1590 C C . ALA C 3 93 ? -23.46769 -17.16446 -43.92324 1.000 55.50106 174 ALA A C 1
ATOM 1591 O O . ALA C 3 93 ? -24.45973 -17.72308 -43.44148 1.000 51.76242 174 ALA A O 1
ATOM 1593 N N . GLN C 3 94 ? -22.48472 -17.84684 -44.51565 1.000 65.66220 175 GLN A N 1
ATOM 1594 C CA . GLN C 3 94 ? -22.52059 -19.30213 -44.57679 1.000 73.74330 175 GLN A CA 1
ATOM 1595 C C . GLN C 3 94 ? -22.28381 -19.93831 -43.21608 1.000 67.33829 175 GLN A C 1
ATOM 1596 O O . GLN C 3 94 ? -22.69702 -21.08202 -42.99878 1.000 75.03702 175 GLN A O 1
ATOM 1602 N N . GLN C 3 95 ? -21.63145 -19.22342 -42.29875 1.000 64.37218 176 GLN A N 1
ATOM 1603 C CA . GLN C 3 95 ? -21.39902 -19.76324 -40.96521 1.000 63.34093 176 GLN A CA 1
ATOM 1604 C C . GLN C 3 95 ? -22.70430 -19.96073 -40.20278 1.000 70.67602 176 GLN A C 1
ATOM 1605 O O . GLN C 3 95 ? -22.82021 -20.90027 -39.40702 1.000 72.74990 176 GLN A O 1
ATOM 1611 N N . PHE C 3 96 ? -23.69721 -19.10304 -40.43927 1.000 66.10608 177 PHE A N 1
ATOM 1612 C CA . PHE C 3 96 ? -24.96476 -19.19228 -39.72494 1.000 60.85988 177 PHE A CA 1
ATOM 1613 C C . PHE C 3 96 ? -25.94649 -20.14685 -40.39207 1.000 69.68119 177 PHE A C 1
ATOM 1614 O O . PHE C 3 96 ? -26.69086 -20.84878 -39.69903 1.000 76.02997 177 PHE A O 1
ATOM 1622 N N . THR C 3 97 ? -25.97279 -20.18574 -41.72561 1.000 70.82837 178 THR A N 1
ATOM 1623 C CA . THR C 3 97 ? -26.85144 -21.12300 -42.41422 1.000 73.82714 178 THR A CA 1
ATOM 1624 C C . THR C 3 97 ? -26.40374 -22.56924 -42.23838 1.000 77.17927 178 THR A C 1
ATOM 1625 O O . THR C 3 97 ? -27.22664 -23.47962 -42.38165 1.000 80.92175 178 THR A O 1
ATOM 1629 N N . HIS C 3 98 ? -25.12841 -22.80094 -41.92591 1.000 66.24715 179 HIS A N 1
ATOM 1630 C CA . HIS C 3 98 ? -24.62230 -24.14514 -41.68260 1.000 74.05766 179 HIS A CA 1
ATOM 1631 C C . HIS C 3 98 ? -24.66581 -24.54279 -40.21346 1.000 76.67523 179 HIS A C 1
ATOM 1632 O O . HIS C 3 98 ? -24.43347 -25.71546 -39.90048 1.000 86.82880 179 HIS A O 1
ATOM 1639 N N . ALA C 3 99 ? -24.95131 -23.60260 -39.31055 1.000 80.33818 180 ALA A N 1
ATOM 1640 C CA . ALA C 3 99 ? -24.96453 -23.91506 -37.88467 1.000 87.76560 180 ALA A CA 1
ATOM 1641 C C . ALA C 3 99 ? -26.09871 -24.87465 -37.54415 1.000 91.73095 180 ALA A C 1
ATOM 1642 O O . ALA C 3 99 ? -25.86259 -25.99565 -37.07838 1.000 100.35651 180 ALA A O 1
ATOM 1644 N N . GLY C 3 100 ? -27.33831 -24.45086 -37.77205 1.000 86.82130 181 GLY A N 1
ATOM 1645 C CA . GLY C 3 100 ? -28.49564 -25.29516 -37.53382 1.000 100.85470 181 GLY A CA 1
ATOM 1646 C C . GLY C 3 100 ? -28.62194 -25.78762 -36.10527 1.000 106.18308 181 GLY A C 1
ATOM 1647 O O . GLY C 3 100 ? -29.40966 -25.25859 -35.32256 1.000 106.72136 181 GLY A O 1
ATOM 1648 N N . ARG C 3 119 ? -4.94244 -18.49621 -33.78834 1.000 84.27959 200 ARG A N 1
ATOM 1649 C CA . ARG C 3 119 ? -5.42999 -17.12870 -33.65906 1.000 91.48268 200 ARG A CA 1
ATOM 1650 C C . ARG C 3 119 ? -6.92887 -17.10298 -33.37447 1.000 92.32005 200 ARG A C 1
ATOM 1651 O O . ARG C 3 119 ? -7.67890 -16.39012 -34.04106 1.000 96.76028 200 ARG A O 1
ATOM 1659 N N . ARG C 3 120 ? -7.36392 -17.88358 -32.38767 1.000 85.18985 201 ARG A N 1
ATOM 1660 C CA . ARG C 3 120 ? -8.77393 -17.90319 -32.01998 1.000 83.69046 201 ARG A CA 1
ATOM 1661 C C . ARG C 3 120 ? -9.15955 -16.59462 -31.34038 1.000 66.47631 201 ARG A C 1
ATOM 1662 O O . ARG C 3 120 ? -8.44580 -16.10353 -30.46134 1.000 78.17144 201 ARG A O 1
ATOM 1670 N N . ASN C 3 121 ? -10.28976 -16.02853 -31.74994 1.000 63.30961 202 ASN A N 1
ATOM 1671 C CA . ASN C 3 121 ? -10.71111 -14.74445 -31.21349 1.000 71.08327 202 ASN A CA 1
ATOM 1672 C C . ASN C 3 121 ? -11.25898 -14.90429 -29.80092 1.000 62.35338 202 ASN A C 1
ATOM 1673 O O . ASN C 3 121 ? -11.79611 -15.95079 -29.43110 1.000 68.51107 202 ASN A O 1
ATOM 1678 N N . ARG C 3 122 ? -11.11715 -13.84747 -29.00805 1.000 52.89785 203 ARG A N 1
ATOM 1679 C CA . ARG C 3 122 ? -11.62150 -13.83788 -27.64393 1.000 50.40030 203 ARG A CA 1
ATOM 1680 C C . ARG C 3 122 ? -13.08741 -13.42316 -27.62068 1.000 53.97343 203 ARG A C 1
ATOM 1681 O O . ARG C 3 122 ? -13.51462 -12.55531 -28.38719 1.000 54.62274 203 ARG A O 1
ATOM 1689 N N . PHE C 3 123 ? -13.85267 -14.05913 -26.73620 1.000 66.60283 204 PHE A N 1
ATOM 1690 C CA . PHE C 3 123 ? -15.24686 -13.69243 -26.53371 1.000 53.67133 204 PHE A CA 1
ATOM 1691 C C . PHE C 3 123 ? -15.36205 -12.22483 -26.13620 1.000 55.08287 204 PHE A C 1
ATOM 1692 O O . PHE C 3 123 ? -14.56936 -11.71571 -25.33971 1.000 63.23565 204 PHE A O 1
ATOM 1700 N N . LYS C 3 124 ? -16.35868 -11.54262 -26.69827 1.000 53.80172 205 LYS A N 1
ATOM 1701 C CA . LYS C 3 124 ? -16.66584 -10.16328 -26.34494 1.000 52.72618 205 LYS A CA 1
ATOM 1702 C C . LYS C 3 124 ? -18.14143 -10.05730 -25.99355 1.000 53.40298 205 LYS A C 1
ATOM 1703 O O . LYS C 3 124 ? -18.99273 -10.62611 -26.68261 1.000 56.81042 205 LYS A O 1
ATOM 1709 N N . TRP C 3 125 ? -18.44142 -9.33325 -24.91860 1.000 54.55233 206 TRP A N 1
ATOM 1710 C CA . TRP C 3 125 ? -19.82089 -9.16377 -24.47947 1.000 58.51616 206 TRP A CA 1
ATOM 1711 C C . TRP C 3 125 ? -20.52087 -8.14253 -25.36896 1.000 58.80838 206 TRP A C 1
ATOM 1712 O O . TRP C 3 125 ? -20.09820 -6.98361 -25.44879 1.000 58.13932 206 TRP A O 1
ATOM 1723 N N . GLY C 3 126 ? -21.58833 -8.57298 -26.03625 1.000 60.32900 207 GLY A N 1
ATOM 1724 C CA . GLY C 3 126 ? -22.37131 -7.69403 -26.86957 1.000 65.62205 207 GLY A CA 1
ATOM 1725 C C . GLY C 3 126 ? -23.18484 -6.71313 -26.05120 1.000 71.10568 207 GLY A C 1
ATOM 1726 O O . GLY C 3 126 ? -23.51495 -6.96220 -24.88623 1.000 66.61023 207 GLY A O 1
ATOM 1727 N N . PRO C 3 127 ? -23.51984 -5.56652 -26.64832 1.000 72.78117 208 PRO A N 1
ATOM 1728 C CA . PRO C 3 127 ? -24.29864 -4.56559 -25.89725 1.000 72.36410 208 PRO A CA 1
ATOM 1729 C C . PRO C 3 127 ? -25.69093 -5.04895 -25.52768 1.000 66.29670 208 PRO A C 1
ATOM 1730 O O . PRO C 3 127 ? -26.18826 -4.71589 -24.44429 1.000 69.54141 208 PRO A O 1
ATOM 1734 N N . ALA C 3 128 ? -26.33425 -5.83469 -26.39636 1.000 64.78144 209 ALA A N 1
ATOM 1735 C CA . ALA C 3 128 ? -27.67362 -6.33126 -26.09237 1.000 66.99340 209 ALA A CA 1
ATOM 1736 C C . ALA C 3 128 ? -27.66048 -7.25440 -24.88190 1.000 70.97130 209 ALA A C 1
ATOM 1737 O O . ALA C 3 128 ? -28.55225 -7.18463 -24.02771 1.000 63.99383 209 ALA A O 1
ATOM 1739 N N . SER C 3 129 ? -26.65807 -8.13155 -24.79470 1.000 67.81858 210 SER A N 1
ATOM 1740 C CA . SER C 3 129 ? -26.56026 -9.03337 -23.65346 1.000 62.95743 210 SER A CA 1
ATOM 1741 C C . SER C 3 129 ? -26.19471 -8.28820 -22.37819 1.000 64.62410 210 SER A C 1
ATOM 1742 O O . SER C 3 129 ? -26.63962 -8.67155 -21.29039 1.000 69.70160 210 SER A O 1
ATOM 1745 N N . GLN C 3 130 ? -25.38985 -7.22790 -22.48935 1.000 65.96694 211 GLN A N 1
ATOM 1746 C CA . GLN C 3 130 ? -24.97158 -6.49234 -21.30126 1.000 74.72847 211 GLN A CA 1
ATOM 1747 C C . GLN C 3 130 ? -26.15042 -5.83286 -20.60037 1.000 71.03789 211 GLN A C 1
ATOM 1748 O O . GLN C 3 130 ? -26.16562 -5.74925 -19.36723 1.000 74.47821 211 GLN A O 1
ATOM 1754 N N . GLN C 3 131 ? -27.14446 -5.36589 -21.35671 1.000 69.80001 212 GLN A N 1
ATOM 1755 C CA . GLN C 3 131 ? -28.33949 -4.81451 -20.72839 1.000 74.89518 212 GLN A CA 1
ATOM 1756 C C . GLN C 3 131 ? -29.09924 -5.89508 -19.96953 1.000 76.61986 212 GLN A C 1
ATOM 1757 O O . GLN C 3 131 ? -29.56363 -5.67109 -18.84516 1.000 79.50652 212 GLN A O 1
ATOM 1763 N N . ILE C 3 132 ? -29.23321 -7.07978 -20.57390 1.000 67.98994 213 ILE A N 1
ATOM 1764 C CA . ILE C 3 132 ? -29.89808 -8.19461 -19.90318 1.000 60.84004 213 ILE A CA 1
ATOM 1765 C C . ILE C 3 132 ? -29.18675 -8.53243 -18.60220 1.000 66.57043 213 ILE A C 1
ATOM 1766 O O . ILE C 3 132 ? -29.82502 -8.80770 -17.57906 1.000 75.93949 213 ILE A O 1
ATOM 1771 N N . LEU C 3 133 ? -27.85414 -8.50644 -18.61838 1.000 65.61185 214 LEU A N 1
ATOM 1772 C CA . LEU C 3 133 ? -27.08796 -8.85436 -17.42782 1.000 63.57713 214 LEU A CA 1
ATOM 1773 C C . LEU C 3 133 ? -27.21441 -7.77937 -16.35614 1.000 67.17110 214 LEU A C 1
ATOM 1774 O O . LEU C 3 133 ? -27.43330 -8.08755 -15.17844 1.000 78.77429 214 LEU A O 1
ATOM 1779 N N . PHE C 3 134 ? -27.07453 -6.50932 -16.74431 1.000 64.01554 215 PHE A N 1
ATOM 1780 C CA . PHE C 3 134 ? -27.17920 -5.43004 -15.76826 1.000 72.60744 215 PHE A CA 1
ATOM 1781 C C . PHE C 3 134 ? -28.53722 -5.44414 -15.08177 1.000 78.66857 215 PHE A C 1
ATOM 1782 O O . PHE C 3 134 ? -28.62963 -5.22095 -13.86987 1.000 79.76261 215 PHE A O 1
ATOM 1790 N N . GLN C 3 135 ? -29.60121 -5.72624 -15.83655 1.000 69.67067 216 GLN A N 1
ATOM 1791 C CA . GLN C 3 135 ? -30.93066 -5.78604 -15.23951 1.000 75.58912 216 GLN A CA 1
ATOM 1792 C C . GLN C 3 135 ? -31.04321 -6.95061 -14.26303 1.000 77.93641 216 GLN A C 1
ATOM 1793 O O . GLN C 3 135 ? -31.71203 -6.83923 -13.22847 1.000 75.47790 216 GLN A O 1
ATOM 1799 N N . ALA C 3 136 ? -30.39215 -8.07464 -14.57250 1.000 77.32617 217 ALA A N 1
ATOM 1800 C CA . ALA C 3 136 ? -30.34815 -9.18546 -13.62915 1.000 72.88236 217 ALA A CA 1
ATOM 1801 C C . ALA C 3 136 ? -29.47361 -8.85905 -12.42611 1.000 73.60672 217 ALA A C 1
ATOM 1802 O O . ALA C 3 136 ? -29.74200 -9.33692 -11.31760 1.000 74.93599 217 ALA A O 1
ATOM 1804 N N . TYR C 3 137 ? -28.43467 -8.04204 -12.62454 1.000 72.38099 218 TYR A N 1
ATOM 1805 C CA . TYR C 3 137 ? -27.54524 -7.67193 -11.52866 1.000 69.97686 218 TYR A CA 1
ATOM 1806 C C . TYR C 3 137 ? -28.25166 -6.79915 -10.49812 1.000 72.91654 218 TYR A C 1
ATOM 1807 O O . TYR C 3 137 ? -27.94708 -6.88693 -9.30268 1.000 75.59361 218 TYR A O 1
ATOM 1816 N N . GLU C 3 138 ? -29.19356 -5.95672 -10.93566 1.000 78.78214 219 GLU A N 1
ATOM 1817 C CA . GLU C 3 138 ? -29.90747 -5.09668 -9.99643 1.000 81.17798 219 GLU A CA 1
ATOM 1818 C C . GLU C 3 138 ? -30.76350 -5.90461 -9.03438 1.000 77.26003 219 GLU A C 1
ATOM 1819 O O . GLU C 3 138 ? -31.04655 -5.44694 -7.92140 1.000 86.39651 219 GLU A O 1
ATOM 1825 N N . ARG C 3 139 ? -31.19393 -7.09598 -9.44523 1.000 74.12222 220 ARG A N 1
ATOM 1826 C CA . ARG C 3 139 ? -32.06817 -7.92063 -8.62562 1.000 85.45056 220 ARG A CA 1
ATOM 1827 C C . ARG C 3 139 ? -31.34043 -9.05807 -7.92609 1.000 82.32499 220 ARG A C 1
ATOM 1828 O O . ARG C 3 139 ? -31.83008 -9.54872 -6.90293 1.000 89.16586 220 ARG A O 1
ATOM 1836 N N . GLN C 3 140 ? -30.19122 -9.48396 -8.44053 1.000 72.40979 221 GLN A N 1
ATOM 1837 C CA . GLN C 3 140 ? -29.42318 -10.53695 -7.78562 1.000 74.68607 221 GLN A CA 1
ATOM 1838 C C . GLN C 3 140 ? -27.99248 -10.44053 -8.28748 1.000 72.06211 221 GLN A C 1
ATOM 1839 O O . GLN C 3 140 ? -27.76535 -10.44762 -9.50132 1.000 80.74234 221 GLN A O 1
ATOM 1845 N N . LYS C 3 141 ? -27.03357 -10.35131 -7.36467 1.000 69.77452 222 LYS A N 1
ATOM 1846 C CA . LYS C 3 141 ? -25.62337 -10.24669 -7.71871 1.000 67.31388 222 LYS A CA 1
ATOM 1847 C C . LYS C 3 141 ? -24.89441 -11.58303 -7.68263 1.000 70.39922 222 LYS A C 1
ATOM 1848 O O . LYS C 3 141 ? -23.79390 -11.68483 -8.23571 1.000 74.79761 222 LYS A O 1
ATOM 1854 N N . ASN C 3 142 ? -25.47033 -12.60282 -7.05177 1.000 65.24194 223 ASN A N 1
ATOM 1855 C CA . ASN C 3 142 ? -24.89479 -13.94723 -7.01380 1.000 77.89258 223 ASN A CA 1
ATOM 1856 C C . ASN C 3 142 ? -25.92111 -14.92748 -7.57094 1.000 79.11304 223 ASN A C 1
ATOM 1857 O O . ASN C 3 142 ? -26.47951 -15.74720 -6.83139 1.000 70.52562 223 ASN A O 1
ATOM 1862 N N . PRO C 3 143 ? -26.20177 -14.86548 -8.87453 1.000 84.73113 224 PRO A N 1
ATOM 1863 C CA . PRO C 3 143 ? -27.27098 -15.70455 -9.42945 1.000 74.72907 224 PRO A CA 1
ATOM 1864 C C . PRO C 3 143 ? -26.92023 -17.18113 -9.34732 1.000 72.82131 224 PRO A C 1
ATOM 1865 O O . PRO C 3 143 ? -25.76630 -17.57851 -9.52526 1.000 75.78554 224 PRO A O 1
ATOM 1869 N N . SER C 3 144 ? -27.93577 -17.99424 -9.07073 1.000 69.06904 225 SER A N 1
ATOM 1870 C CA . SER C 3 144 ? -27.75307 -19.43316 -8.99233 1.000 67.28700 225 SER A CA 1
ATOM 1871 C C . SER C 3 144 ? -27.42778 -19.99370 -10.37468 1.000 66.14761 225 SER A C 1
ATOM 1872 O O . SER C 3 144 ? -27.37759 -19.27445 -11.37648 1.000 74.64646 225 SER A O 1
ATOM 1875 N N . LYS C 3 145 ? -27.19962 -21.30619 -10.42905 1.000 70.65453 226 LYS A N 1
ATOM 1876 C CA . LYS C 3 145 ? -26.93876 -21.94115 -11.71515 1.000 72.45947 226 LYS A CA 1
ATOM 1877 C C . LYS C 3 145 ? -28.15938 -21.86176 -12.62321 1.000 78.13888 226 LYS A C 1
ATOM 1878 O O . LYS C 3 145 ? -28.02872 -21.58875 -13.82079 1.000 73.23456 226 LYS A O 1
ATOM 1884 N N . GLU C 3 146 ? -29.35689 -22.07600 -12.07037 1.000 79.54306 227 GLU A N 1
ATOM 1885 C CA . GLU C 3 146 ? -30.56150 -22.02969 -12.89393 1.000 75.34024 227 GLU A CA 1
ATOM 1886 C C . GLU C 3 146 ? -30.84332 -20.62063 -13.40454 1.000 74.90054 227 GLU A C 1
ATOM 1887 O O . GLU C 3 146 ? -31.43958 -20.46131 -14.47563 1.000 79.34198 227 GLU A O 1
ATOM 1893 N N . GLU C 3 147 ? -30.42093 -19.59032 -12.66765 1.000 74.80429 228 GLU A N 1
ATOM 1894 C CA . GLU C 3 147 ? -30.57634 -18.22690 -13.16235 1.000 72.56633 228 GLU A CA 1
ATOM 1895 C C . GLU C 3 147 ? -29.51970 -17.89636 -14.20628 1.000 69.13902 228 GLU A C 1
ATOM 1896 O O . GLU C 3 147 ? -29.80158 -17.18212 -15.17442 1.000 63.88897 228 GLU A O 1
ATOM 1902 N N . ARG C 3 148 ? -28.30108 -18.40865 -14.02484 1.000 71.74599 229 ARG A N 1
ATOM 1903 C CA . ARG C 3 148 ? -27.24309 -18.16319 -14.99764 1.000 67.10982 229 ARG A CA 1
ATOM 1904 C C . ARG C 3 148 ? -27.53576 -18.85780 -16.32243 1.000 72.10987 229 ARG A C 1
ATOM 1905 O O . ARG C 3 148 ? -27.32586 -18.27467 -17.39240 1.000 78.37913 229 ARG A O 1
ATOM 1913 N N . GLU C 3 149 ? -28.02257 -20.10103 -16.27584 1.000 67.88054 230 GLU A N 1
ATOM 1914 C CA . GLU C 3 149 ? -28.31950 -20.81758 -17.51382 1.000 82.53796 230 GLU A CA 1
ATOM 1915 C C . GLU C 3 149 ? -29.49222 -20.18417 -18.25435 1.000 72.71583 230 GLU A C 1
ATOM 1916 O O . GLU C 3 149 ? -29.51662 -20.16857 -19.49104 1.000 67.43518 230 GLU A O 1
ATOM 1922 N N . THR C 3 150 ? -30.47294 -19.65704 -17.51699 1.000 73.74314 231 THR A N 1
ATOM 1923 C CA . THR C 3 150 ? -31.57753 -18.94934 -18.15718 1.000 67.64567 231 THR A CA 1
ATOM 1924 C C . THR C 3 150 ? -31.08116 -17.69626 -18.86851 1.000 66.42821 231 THR A C 1
ATOM 1925 O O . THR C 3 150 ? -31.49249 -17.40841 -19.99958 1.000 69.18067 231 THR A O 1
ATOM 1929 N N . LEU C 3 151 ? -30.18048 -16.94785 -18.22606 1.000 57.70705 232 LEU A N 1
ATOM 1930 C CA . LEU C 3 151 ? -29.60811 -15.76536 -18.85957 1.000 61.87344 232 LEU A CA 1
ATOM 1931 C C . LEU C 3 151 ? -28.81234 -16.12683 -20.10544 1.000 63.81951 232 LEU A C 1
ATOM 1932 O O . LEU C 3 151 ? -28.74698 -15.33225 -21.05101 1.000 56.78755 232 LEU A O 1
ATOM 1937 N N . VAL C 3 152 ? -28.20462 -17.31604 -20.12444 1.000 60.72672 233 VAL A N 1
ATOM 1938 C CA . VAL C 3 152 ? -27.44330 -17.75248 -21.29262 1.000 61.19550 233 VAL A CA 1
ATOM 1939 C C . VAL C 3 152 ? -28.34769 -17.82380 -22.51615 1.000 66.00708 233 VAL A C 1
ATOM 1940 O O . VAL C 3 152 ? -28.02660 -17.28453 -23.58194 1.000 60.97473 233 VAL A O 1
ATOM 1944 N N . GLU C 3 153 ? -29.49906 -18.48478 -22.37748 1.000 59.67100 234 GLU A N 1
ATOM 1945 C CA . GLU C 3 153 ? -30.42605 -18.58584 -23.49763 1.000 59.91500 234 GLU A CA 1
ATOM 1946 C C . GLU C 3 153 ? -31.00384 -17.22807 -23.87231 1.000 66.76881 234 GLU A C 1
ATOM 1947 O O . GLU C 3 153 ? -31.28252 -16.97951 -25.05074 1.000 69.03818 234 GLU A O 1
ATOM 1953 N N . GLU C 3 154 ? -31.18297 -16.33791 -22.89414 1.000 65.75771 235 GLU A N 1
ATOM 1954 C CA . GLU C 3 154 ? -31.74187 -15.02334 -23.19171 1.000 65.03326 235 GLU A CA 1
ATOM 1955 C C . GLU C 3 154 ? -30.73384 -14.14631 -23.92182 1.000 67.66229 235 GLU A C 1
ATOM 1956 O O . GLU C 3 154 ? -31.10323 -13.38403 -24.82275 1.000 70.63767 235 GLU A O 1
ATOM 1962 N N . CYS C 3 155 ? -29.45636 -14.24205 -23.55205 1.000 64.22861 236 CYS A N 1
ATOM 1963 C CA . CYS C 3 155 ? -28.44252 -13.40717 -24.18594 1.000 56.51107 236 CYS A CA 1
ATOM 1964 C C . CYS C 3 155 ? -28.15894 -13.87275 -25.60899 1.000 62.15092 236 CYS A C 1
ATOM 1965 O O . CYS C 3 155 ? -28.11857 -13.06159 -26.54179 1.000 66.31445 236 CYS A O 1
ATOM 1968 N N . ASN C 3 156 ? -27.96639 -15.18134 -25.79557 1.000 61.18954 237 ASN A N 1
ATOM 1969 C CA . ASN C 3 156 ? -27.67688 -15.70638 -27.12623 1.000 57.62054 237 ASN A CA 1
ATOM 1970 C C . ASN C 3 156 ? -28.81920 -15.44427 -28.09490 1.000 62.04546 237 ASN A C 1
ATOM 1971 O O . ASN C 3 156 ? -28.58548 -15.26041 -29.29461 1.000 71.17153 237 ASN A O 1
ATOM 1976 N N . ARG C 3 157 ? -30.05612 -15.42674 -27.59846 1.000 61.12065 238 ARG A N 1
ATOM 1977 C CA . ARG C 3 157 ? -31.18291 -15.03908 -28.43834 1.000 60.09645 238 ARG A CA 1
ATOM 1978 C C . ARG C 3 157 ? -31.05525 -13.58646 -28.87795 1.000 60.10162 238 ARG A C 1
ATOM 1979 O O . ARG C 3 157 ? -31.23369 -13.26400 -30.05779 1.000 72.67108 238 ARG A O 1
ATOM 1987 N N . ALA C 3 158 ? -30.73217 -12.69378 -27.93848 1.000 60.90946 239 ALA A N 1
ATOM 1988 C CA . ALA C 3 158 ? -30.61739 -11.27856 -28.27546 1.000 65.16528 239 ALA A CA 1
ATOM 1989 C C . ALA C 3 158 ? -29.46064 -11.03051 -29.23392 1.000 60.92446 239 ALA A C 1
ATOM 1990 O O . ALA C 3 158 ? -29.57668 -10.21993 -30.16086 1.000 63.62769 239 ALA A O 1
ATOM 1992 N N . GLU C 3 159 ? -28.33627 -11.71998 -29.02997 1.000 53.14371 240 GLU A N 1
ATOM 1993 C CA . GLU C 3 159 ? -27.21225 -11.57067 -29.94804 1.000 62.29533 240 GLU A CA 1
ATOM 1994 C C . GLU C 3 159 ? -27.56904 -12.07779 -31.33972 1.000 67.51289 240 GLU A C 1
ATOM 1995 O O . GLU C 3 159 ? -27.14549 -11.49655 -32.34603 1.000 65.15407 240 GLU A O 1
ATOM 2001 N N . CYS C 3 160 ? -28.35482 -13.15517 -31.41737 1.000 63.89415 241 CYS A N 1
ATOM 2002 C CA . CYS C 3 160 ? -28.80736 -13.64514 -32.71469 1.000 58.66384 241 CYS A CA 1
ATOM 2003 C C . CYS C 3 160 ? -29.75474 -12.65830 -33.37927 1.000 60.90861 241 CYS A C 1
ATOM 2004 O O . CYS C 3 160 ? -29.77850 -12.54807 -34.61021 1.000 67.32669 241 CYS A O 1
ATOM 2007 N N . ILE C 3 161 ? -30.53705 -11.93187 -32.58316 1.000 54.24220 242 ILE A N 1
ATOM 2008 C CA . ILE C 3 161 ? -31.50803 -10.99900 -33.14167 1.000 62.73926 242 ILE A CA 1
ATOM 2009 C C . ILE C 3 161 ? -30.80193 -9.79734 -33.75902 1.000 62.31701 242 ILE A C 1
ATOM 2010 O O . ILE C 3 161 ? -31.10407 -9.39441 -34.88857 1.000 63.80009 242 ILE A O 1
ATOM 2015 N N . GLN C 3 162 ? -29.83812 -9.21746 -33.03642 1.000 60.25164 243 GLN A N 1
ATOM 2016 C CA . GLN C 3 162 ? -29.14476 -8.03425 -33.53654 1.000 64.36946 243 GLN A CA 1
ATOM 2017 C C . GLN C 3 162 ? -28.37717 -8.31410 -34.82225 1.000 58.52720 243 GLN A C 1
ATOM 2018 O O . GLN C 3 162 ? -28.08435 -7.37672 -35.57183 1.000 66.12514 243 GLN A O 1
ATOM 2024 N N . ARG C 3 163 ? -28.05528 -9.57580 -35.09818 1.000 61.41396 244 ARG A N 1
ATOM 2025 C CA . ARG C 3 163 ? -27.36603 -9.96392 -36.31961 1.000 63.20893 244 ARG A CA 1
ATOM 2026 C C . ARG C 3 163 ? -28.32521 -10.33192 -37.44391 1.000 62.26121 244 ARG A C 1
ATOM 2027 O O . ARG C 3 163 ? -27.87417 -10.77549 -38.50504 1.000 70.61449 244 ARG A O 1
ATOM 2035 N N . GLY C 3 164 ? -29.62711 -10.15719 -37.23963 1.000 50.85917 245 GLY A N 1
ATOM 2036 C CA . GLY C 3 164 ? -30.59648 -10.57505 -38.24049 1.000 58.43893 245 GLY A CA 1
ATOM 2037 C C . GLY C 3 164 ? -30.60997 -12.07162 -38.45684 1.000 65.01145 245 GLY A C 1
ATOM 2038 O O . GLY C 3 164 ? -30.75882 -12.53422 -39.59484 1.000 73.27952 245 GLY A O 1
ATOM 2039 N N . VAL C 3 165 ? -30.45564 -12.84477 -37.38261 1.000 65.63421 246 VAL A N 1
ATOM 2040 C CA . VAL C 3 165 ? -30.29695 -14.28868 -37.46957 1.000 58.54378 246 VAL A CA 1
ATOM 2041 C C . VAL C 3 165 ? -31.28933 -14.95025 -36.52034 1.000 65.02992 246 VAL A C 1
ATOM 2042 O O . VAL C 3 165 ? -31.74574 -14.35349 -35.54299 1.000 73.32825 246 VAL A O 1
ATOM 2046 N N . SER C 3 166 ? -31.64173 -16.19276 -36.84738 1.000 71.84435 247 SER A N 1
ATOM 2047 C CA . SER C 3 166 ? -32.47793 -17.01202 -35.98523 1.000 73.05392 247 SER A CA 1
ATOM 2048 C C . SER C 3 166 ? -31.74562 -17.35170 -34.68841 1.000 69.84853 247 SER A C 1
ATOM 2049 O O . SER C 3 166 ? -30.53894 -17.61699 -34.70320 1.000 62.24187 247 SER A O 1
ATOM 2052 N N . PRO C 3 167 ? -32.44228 -17.33690 -33.54931 1.000 74.97697 248 PRO A N 1
ATOM 2053 C CA . PRO C 3 167 ? -31.83659 -17.86765 -32.31906 1.000 68.67850 248 PRO A CA 1
ATOM 2054 C C . PRO C 3 167 ? -31.51567 -19.34697 -32.40379 1.000 71.10094 248 PRO A C 1
ATOM 2055 O O . PRO C 3 167 ? -30.67900 -19.82494 -31.62857 1.000 63.72503 248 PRO A O 1
ATOM 2059 N N . SER C 3 168 ? -32.14410 -20.08832 -33.32351 1.000 68.40272 249 SER A N 1
ATOM 2060 C CA . SER C 3 168 ? -31.82013 -21.50139 -33.49059 1.000 72.85880 249 SER A CA 1
ATOM 2061 C C . SER C 3 168 ? -30.43442 -21.71055 -34.08552 1.000 80.91336 249 SER A C 1
ATOM 2062 O O . SER C 3 168 ? -29.89875 -22.82082 -33.99920 1.000 88.14649 249 SER A O 1
ATOM 2065 N N . GLN C 3 169 ? -29.84682 -20.67637 -34.68947 1.000 70.86711 250 GLN A N 1
ATOM 2066 C CA . GLN C 3 169 ? -28.51046 -20.75236 -35.26475 1.000 64.39650 250 GLN A CA 1
ATOM 2067 C C . GLN C 3 169 ? -27.45654 -20.13181 -34.35429 1.000 62.65808 250 GLN A C 1
ATOM 2068 O O . GLN C 3 169 ? -26.46163 -19.58576 -34.84198 1.000 60.97808 250 GLN A O 1
ATOM 2074 N N . ALA C 3 170 ? -27.65466 -20.21068 -33.03435 1.000 72.10201 251 ALA A N 1
ATOM 2075 C CA . ALA C 3 170 ? -26.72416 -19.59512 -32.09320 1.000 57.12919 251 ALA A CA 1
ATOM 2076 C C . ALA C 3 170 ? -25.33312 -20.20846 -32.16164 1.000 60.29009 251 ALA A C 1
ATOM 2077 O O . ALA C 3 170 ? -24.36595 -19.56521 -31.73956 1.000 64.15944 251 ALA A O 1
ATOM 2079 N N . GLN C 3 171 ? -25.21135 -21.43520 -32.67809 1.000 63.46196 252 GLN A N 1
ATOM 2080 C CA . GLN C 3 171 ? -23.89783 -22.05254 -32.83712 1.000 71.89231 252 GLN A CA 1
ATOM 2081 C C . GLN C 3 171 ? -23.00049 -21.22694 -33.75316 1.000 68.00361 252 GLN A C 1
ATOM 2082 O O . GLN C 3 171 ? -21.77100 -21.26274 -33.61810 1.000 61.09973 252 GLN A O 1
ATOM 2088 N N . GLY C 3 172 ? -23.59289 -20.46645 -34.67501 1.000 59.32061 253 GLY A N 1
ATOM 2089 C CA . GLY C 3 172 ? -22.82875 -19.59147 -35.54717 1.000 61.44321 253 GLY A CA 1
ATOM 2090 C C . GLY C 3 172 ? -22.15097 -18.43232 -34.84460 1.000 68.05910 253 GLY A C 1
ATOM 2091 O O . GLY C 3 172 ? -21.27721 -17.79753 -35.44579 1.000 72.91281 253 GLY A O 1
ATOM 2092 N N . LEU C 3 173 ? -22.53651 -18.13707 -33.59828 1.000 72.20292 254 LEU A N 1
ATOM 2093 C CA . LEU C 3 173 ? -21.88192 -17.07534 -32.84178 1.000 62.15219 254 LEU A CA 1
ATOM 2094 C C . LEU C 3 173 ? -20.41566 -17.38558 -32.58958 1.000 58.81416 254 LEU A C 1
ATOM 2095 O O . LEU C 3 173 ? -19.60937 -16.45840 -32.46446 1.000 60.15192 254 LEU A O 1
ATOM 2100 N N . GLY C 3 174 ? -20.05531 -18.65939 -32.52379 1.000 51.61499 255 GLY A N 1
ATOM 2101 C CA . GLY C 3 174 ? -18.65159 -19.02739 -32.48357 1.000 50.14500 255 GLY A CA 1
ATOM 2102 C C . GLY C 3 174 ? -18.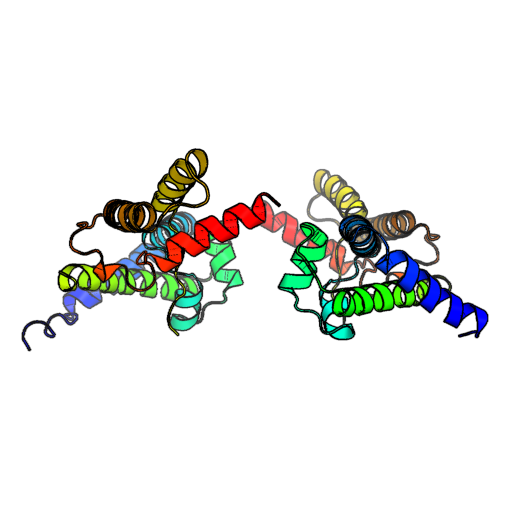00124 -18.57681 -31.19424 1.000 58.86393 255 GLY A C 1
ATOM 2103 O O . GLY C 3 174 ? -18.44107 -18.93092 -30.09452 1.000 48.96796 255 GLY A O 1
ATOM 2104 N N . SER C 3 175 ? -16.93569 -17.78092 -31.31766 1.000 50.21627 256 SER A N 1
ATOM 2105 C CA . SER C 3 175 ? -16.21560 -17.31481 -30.13790 1.000 61.40691 256 SER A CA 1
ATOM 2106 C C . SER C 3 175 ? -17.05889 -16.39471 -29.26441 1.000 58.39477 256 SER A C 1
ATOM 2107 O O . SER C 3 175 ? -16.74427 -16.22538 -28.08151 1.000 63.96052 256 SER A O 1
ATOM 2110 N N . ASN C 3 176 ? -18.11734 -15.79827 -29.81477 1.000 55.10829 257 ASN A N 1
ATOM 2111 C CA . ASN C 3 176 ? -18.97346 -14.87698 -29.08103 1.000 49.16331 257 ASN A CA 1
ATOM 2112 C C . ASN C 3 176 ? -20.21523 -15.55649 -28.51574 1.000 49.18687 257 ASN A C 1
ATOM 2113 O O . ASN C 3 176 ? -21.15804 -14.87016 -28.10803 1.000 61.56569 257 ASN A O 1
ATOM 2118 N N . LEU C 3 177 ? -20.23605 -16.88602 -28.48093 1.000 48.90043 258 LEU A N 1
ATOM 2119 C CA . LEU C 3 177 ? -21.35675 -17.61088 -27.89854 1.000 52.00055 258 LEU A CA 1
ATOM 2120 C C . LEU C 3 177 ? -21.29751 -17.52136 -26.38006 1.000 55.80143 258 LEU A C 1
ATOM 2121 O O . LEU C 3 177 ? -20.24035 -17.72949 -25.77697 1.000 54.88301 258 LEU A O 1
ATOM 2126 N N . VAL C 3 178 ? -22.43425 -17.21820 -25.76575 1.000 60.68895 259 VAL A N 1
ATOM 2127 C CA . VAL C 3 178 ? -22.49896 -17.03806 -24.32061 1.000 62.50186 259 VAL A CA 1
ATOM 2128 C C . VAL C 3 178 ? -22.59330 -18.39998 -23.64769 1.000 56.03147 259 VAL A C 1
ATOM 2129 O O . VAL C 3 178 ? -23.46701 -19.21084 -23.97614 1.000 58.94443 259 VAL A O 1
ATOM 2133 N N . THR C 3 179 ? -21.68807 -18.65795 -22.71041 1.00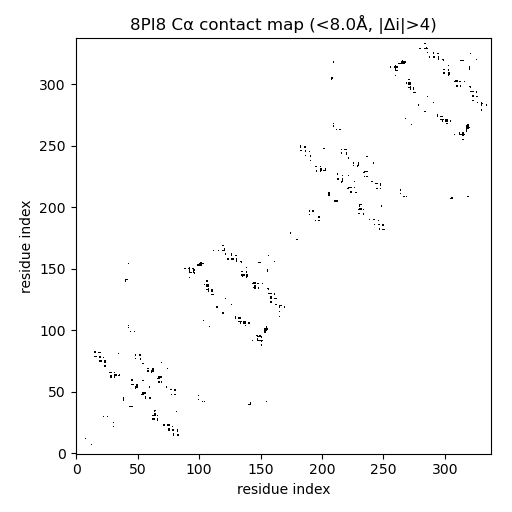0 51.59743 260 THR A N 1
ATOM 2134 C CA . THR C 3 179 ? -21.70507 -19.87584 -21.91723 1.000 59.69098 260 THR A CA 1
ATOM 2135 C C . THR C 3 179 ? -22.08779 -19.55069 -20.47986 1.000 62.56803 260 THR A C 1
ATOM 2136 O O . THR C 3 179 ? -22.05774 -18.39360 -20.04919 1.000 50.24947 260 THR A O 1
ATOM 2140 N N . GLU C 3 180 ? -22.46217 -20.59705 -19.74080 1.000 65.87981 261 GLU A N 1
ATOM 2141 C CA . GLU C 3 180 ? -22.79689 -20.42126 -18.33205 1.000 58.89771 261 GLU A CA 1
ATOM 2142 C C . GLU C 3 180 ? -21.59907 -19.90606 -17.54595 1.000 59.19296 261 GLU A C 1
ATOM 2143 O O . GLU C 3 180 ? -21.75301 -19.10065 -16.61981 1.000 61.79048 261 GLU A O 1
ATOM 2149 N N . VAL C 3 181 ? -20.39539 -20.35486 -17.90519 1.000 54.01168 262 VAL A N 1
ATOM 2150 C CA . VAL C 3 181 ? -19.20012 -19.90589 -17.20091 1.000 52.42473 262 VAL A CA 1
ATOM 2151 C C . VAL C 3 181 ? -18.96210 -18.42048 -17.44685 1.000 58.48803 262 VAL A C 1
ATOM 2152 O O . VAL C 3 181 ? -18.59681 -17.67606 -16.52847 1.000 68.31683 262 VAL A O 1
ATOM 2156 N N . ARG C 3 182 ? -19.18569 -17.95934 -18.68015 1.000 53.28834 263 ARG A N 1
ATOM 2157 C CA . ARG C 3 182 ? -18.95278 -16.55330 -18.99270 1.000 58.22390 263 ARG A CA 1
ATOM 2158 C C . ARG C 3 182 ? -19.90951 -15.64016 -18.23717 1.000 54.78437 263 ARG A C 1
ATOM 2159 O O . ARG C 3 182 ? -19.52472 -14.53186 -17.84566 1.000 56.36304 263 ARG A O 1
ATOM 2167 N N . VAL C 3 183 ? -21.14705 -16.08653 -18.01341 1.000 50.95624 264 VAL A N 1
ATOM 2168 C CA . VAL C 3 183 ? -22.10031 -15.27828 -17.25979 1.000 58.75330 264 VAL A CA 1
ATOM 2169 C C . VAL C 3 183 ? -21.65490 -15.13627 -15.80938 1.000 64.52549 264 VAL A C 1
ATOM 2170 O O . VAL C 3 183 ? -21.74986 -14.05136 -15.22233 1.000 68.04680 264 VAL A O 1
ATOM 2174 N N . TYR C 3 184 ? -21.15661 -16.22113 -15.20845 1.000 61.96563 265 TYR A N 1
ATOM 2175 C CA . TYR C 3 184 ? -20.67197 -16.13536 -13.83427 1.000 56.70652 265 TYR A CA 1
ATOM 2176 C C . TYR C 3 184 ? -19.49029 -15.18177 -13.72702 1.000 57.07375 265 TYR A C 1
ATOM 2177 O O . TYR C 3 184 ? -19.38542 -14.41603 -12.76155 1.000 59.40354 265 TYR A O 1
ATOM 2186 N N . ASN C 3 185 ? -18.58885 -15.21543 -14.70986 1.000 61.27518 266 ASN A N 1
ATOM 2187 C CA . ASN C 3 185 ? -17.43254 -14.32749 -14.68024 1.000 57.13192 266 ASN A CA 1
ATOM 2188 C C . ASN C 3 185 ? -17.84953 -12.86850 -14.80439 1.000 56.79620 266 ASN A C 1
ATOM 2189 O O . ASN C 3 185 ? -17.25752 -11.99330 -14.16175 1.000 58.95899 266 ASN A O 1
ATOM 2194 N N . TRP C 3 186 ? -18.86423 -12.58551 -15.62536 1.000 48.42070 267 TRP A N 1
ATOM 2195 C CA . TRP C 3 186 ? -19.33302 -11.21059 -15.76159 1.000 52.78829 267 TRP A CA 1
ATOM 2196 C C . TRP C 3 186 ? -19.89279 -10.68935 -14.44573 1.000 59.89371 267 TRP A C 1
ATOM 2197 O O . TRP C 3 186 ? -19.62354 -9.54652 -14.05678 1.000 62.14702 267 TRP A O 1
ATOM 2208 N N . PHE C 3 187 ? -20.68727 -11.50854 -13.75264 1.000 58.64660 268 PHE A N 1
ATOM 2209 C CA . PHE C 3 187 ? -21.24468 -11.08400 -12.47336 1.000 55.81035 268 PHE A CA 1
ATOM 2210 C C . PHE C 3 187 ? -20.15275 -10.92948 -11.42364 1.000 58.26514 268 PHE A C 1
ATOM 2211 O O . PHE C 3 187 ? -20.13070 -9.93728 -10.68631 1.000 65.02086 268 PHE A O 1
ATOM 2219 N N . ALA C 3 188 ? -19.23303 -11.89575 -11.34858 1.000 55.65433 269 ALA A N 1
ATOM 2220 C CA . ALA C 3 188 ? -18.15608 -11.81997 -10.36662 1.000 59.10623 269 ALA A CA 1
ATOM 2221 C C . ALA C 3 188 ? -17.27478 -10.60094 -10.60479 1.000 60.35729 269 ALA A C 1
ATOM 2222 O O . ALA C 3 188 ? -16.91991 -9.88772 -9.65835 1.000 57.06463 269 ALA A O 1
ATOM 2224 N N . ASN C 3 189 ? -16.91478 -10.34203 -11.86495 1.000 65.98749 270 ASN A N 1
ATOM 2225 C CA . ASN C 3 189 ? -16.10075 -9.17054 -12.17010 1.000 60.54221 270 ASN A CA 1
ATOM 2226 C C . ASN C 3 189 ? -16.84584 -7.87853 -11.86099 1.000 58.26759 270 ASN A C 1
ATOM 2227 O O . ASN C 3 189 ? -16.22660 -6.88964 -11.45381 1.000 66.35537 270 ASN A O 1
ATOM 2232 N N . ARG C 3 190 ? -18.17056 -7.87046 -12.03053 1.000 58.59384 271 ARG A N 1
ATOM 2233 C CA . ARG C 3 190 ? -18.95689 -6.68784 -11.69109 1.000 64.33297 271 ARG A CA 1
ATOM 2234 C C . ARG C 3 190 ? -18.96562 -6.45649 -10.18082 1.000 64.66440 271 ARG A C 1
ATOM 2235 O O . ARG C 3 190 ? -18.76874 -5.32643 -9.71846 1.000 69.62532 271 ARG A O 1
ATOM 2243 N N . ARG C 3 191 ? -19.17420 -7.51812 -9.39198 1.000 61.43873 272 ARG A N 1
ATOM 2244 C CA . ARG C 3 191 ? -19.08334 -7.38041 -7.93858 1.000 69.68723 272 ARG A CA 1
ATOM 2245 C C . ARG C 3 191 ? -17.72142 -6.83734 -7.52302 1.000 66.06902 272 ARG A C 1
ATOM 2246 O O . ARG C 3 191 ? -17.62221 -6.04214 -6.58104 1.000 66.31157 272 ARG A O 1
ATOM 2254 N N . LYS C 3 192 ? -16.65992 -7.25827 -8.21744 1.000 69.41962 273 LYS A N 1
ATOM 2255 C CA . LYS C 3 192 ? -15.33055 -6.71553 -7.95579 1.000 65.36797 273 LYS A CA 1
ATOM 2256 C C . LYS C 3 192 ? -15.28457 -5.21592 -8.22199 1.000 67.14974 273 LYS A C 1
ATOM 2257 O O . LYS C 3 192 ? -14.62063 -4.46863 -7.49445 1.000 78.05339 273 LYS A O 1
ATOM 2263 N N . GLU C 3 193 ? -15.98120 -4.75720 -9.26605 1.000 68.05245 274 GLU A N 1
ATOM 2264 C CA . GLU C 3 193 ? -15.92567 -3.34487 -9.62953 1.000 72.97176 274 GLU A CA 1
ATOM 2265 C C . GLU C 3 193 ? -16.67152 -2.47502 -8.62886 1.000 80.42781 274 GLU A C 1
ATOM 2266 O O . GLU C 3 193 ? -16.28581 -1.32090 -8.40759 1.000 90.82517 274 GLU A O 1
ATOM 2272 N N . GLU C 3 194 ? -17.73253 -3.00455 -8.01376 1.000 81.47151 275 GLU A N 1
ATOM 2273 C CA . GLU C 3 194 ? -18.38652 -2.28872 -6.92477 1.000 91.57267 275 GLU A CA 1
ATOM 2274 C C . GLU C 3 194 ? -17.43515 -2.03274 -5.76290 1.000 93.84913 275 GLU A C 1
ATOM 2275 O O . GLU C 3 194 ? -17.69787 -1.14170 -4.94738 1.000 101.42166 275 GLU A O 1
ATOM 2281 N N . ALA C 3 195 ? -16.34561 -2.79544 -5.67456 1.000 90.20612 276 ALA A N 1
ATOM 2282 C CA . ALA C 3 195 ? -15.29412 -2.60353 -4.67614 1.000 83.79420 276 ALA A CA 1
ATOM 2283 C C . ALA C 3 195 ? -15.82842 -2.64066 -3.24799 1.000 96.40458 276 ALA A C 1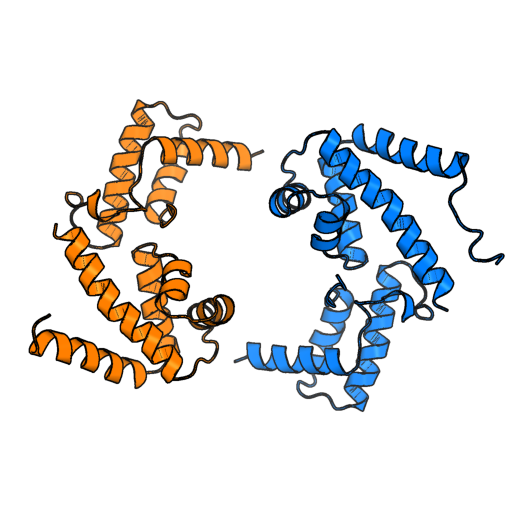
ATOM 2284 O O . ALA C 3 195 ? -15.05999 -2.55849 -2.28913 1.000 100.88414 276 ALA A O 1
ATOM 2286 N N . LEU D 3 11 ? 22.55387 6.64680 0.31810 1.000 91.10237 92 LEU B N 1
ATOM 2287 C CA . LEU D 3 11 ? 24.00716 6.76912 0.36200 1.000 105.61826 92 LEU B CA 1
ATOM 2288 C C . LEU D 3 11 ? 24.51944 6.64684 1.79612 1.000 100.52731 92 LEU B C 1
ATOM 2289 O O . LEU D 3 11 ? 25.14080 5.64715 2.16111 1.000 89.74805 92 LEU B O 1
ATOM 2294 N N . SER D 3 12 ? 24.25588 7.67081 2.60371 1.000 100.31233 93 SER B N 1
ATOM 2295 C CA . SER D 3 12 ? 24.63328 7.62575 4.00620 1.000 104.48753 93 SER B CA 1
ATOM 2296 C C . SER D 3 12 ? 23.83957 6.53384 4.72522 1.000 112.63223 93 SER B C 1
ATOM 2297 O O . SER D 3 12 ? 22.70067 6.23734 4.35019 1.000 103.00063 93 SER B O 1
ATOM 2300 N N . PRO D 3 13 ? 24.42768 5.89779 5.74598 1.000 117.66978 94 PRO B N 1
ATOM 2301 C CA . PRO D 3 13 ? 23.65902 4.89643 6.51028 1.000 107.48310 94 PRO B CA 1
ATOM 2302 C C . PRO D 3 13 ? 22.37293 5.45639 7.09187 1.000 118.70031 94 PRO B C 1
ATOM 2303 O O . PRO D 3 13 ? 21.32171 4.80615 7.01467 1.000 120.32182 94 PRO B O 1
ATOM 2307 N N . GLU D 3 14 ? 22.42915 6.65901 7.67194 1.000 118.07787 95 GLU B N 1
ATOM 2308 C CA . GLU D 3 14 ? 21.21750 7.29994 8.17131 1.000 111.28726 95 GLU B CA 1
ATOM 2309 C C . GLU D 3 14 ? 20.24921 7.61558 7.03932 1.000 106.32067 95 GLU B C 1
ATOM 2310 O O . GLU D 3 14 ? 19.03197 7.64960 7.25435 1.000 99.58754 95 GLU B O 1
ATOM 2316 N N . GLU D 3 15 ? 20.76846 7.84578 5.83060 1.000 102.89139 96 GLU B N 1
ATOM 2317 C CA . GLU D 3 15 ? 19.90932 8.06146 4.67208 1.000 98.58243 96 GLU B CA 1
ATOM 2318 C C . GLU D 3 15 ? 19.37802 6.74422 4.11959 1.000 94.81806 96 GLU B C 1
ATOM 2319 O O . GLU D 3 15 ? 18.22547 6.67414 3.67813 1.000 86.99294 96 GLU B O 1
ATOM 2325 N N . ALA D 3 16 ? 20.20078 5.69216 4.13290 1.000 95.21712 97 ALA B N 1
ATOM 2326 C CA . ALA D 3 16 ? 19.73181 4.38988 3.67094 1.000 85.30315 97 ALA B CA 1
ATOM 2327 C C . ALA D 3 16 ? 18.68382 3.81592 4.61592 1.000 90.78046 97 ALA B C 1
ATOM 2328 O O . ALA D 3 16 ? 17.70107 3.21229 4.16935 1.000 90.73851 97 ALA B O 1
ATOM 2330 N N . ALA D 3 17 ? 18.87532 3.99471 5.92591 1.000 89.02943 98 ALA B N 1
ATOM 2331 C CA . ALA D 3 17 ? 17.88277 3.53029 6.88894 1.000 83.91905 98 ALA B CA 1
ATOM 2332 C C . ALA D 3 17 ? 16.59315 4.33017 6.78882 1.000 86.98424 98 ALA B C 1
ATOM 2333 O O . ALA D 3 17 ? 15.50682 3.78835 7.02506 1.000 83.12071 98 ALA B O 1
ATOM 2335 N N . HIS D 3 18 ? 16.69448 5.61596 6.44818 1.000 88.24201 99 HIS B N 1
ATOM 2336 C CA . HIS D 3 18 ? 15.49973 6.42946 6.26150 1.000 78.02304 99 HIS B CA 1
ATOM 2337 C C . HIS D 3 18 ? 14.65178 5.90336 5.11121 1.000 78.52937 99 HIS B C 1
ATOM 2338 O O . HIS D 3 18 ? 13.41809 5.90002 5.19114 1.000 80.65218 99 HIS B O 1
ATOM 2345 N N . GLN D 3 19 ? 15.29645 5.44718 4.03463 1.000 77.27924 100 GLN B N 1
ATOM 2346 C CA . GLN D 3 19 ? 14.55530 4.91780 2.89344 1.000 79.31597 100 GLN B CA 1
ATOM 2347 C C . GLN D 3 19 ? 13.79459 3.65157 3.26758 1.000 79.25297 100 GLN B C 1
ATOM 2348 O O . GLN D 3 19 ? 12.61786 3.49614 2.92138 1.000 77.16901 100 GLN B O 1
ATOM 2354 N N . LYS D 3 20 ? 14.45537 2.72537 3.96688 1.000 71.90053 101 LYS B N 1
ATOM 2355 C CA . LYS D 3 20 ? 13.76226 1.52365 4.41911 1.000 77.55722 101 LYS B CA 1
ATOM 2356 C C . LYS D 3 20 ? 12.64736 1.86138 5.40036 1.000 79.73486 101 LYS B C 1
ATOM 2357 O O . LYS D 3 20 ? 11.62946 1.16007 5.45037 1.000 78.62891 101 LYS B O 1
ATOM 2363 N N . ALA D 3 21 ? 12.81610 2.93321 6.17861 1.000 74.29734 102 ALA B N 1
ATOM 2364 C CA . ALA D 3 21 ? 11.80299 3.31018 7.15819 1.000 66.87453 102 ALA B CA 1
ATOM 2365 C C . ALA D 3 21 ? 10.50379 3.72401 6.47879 1.000 73.85320 102 ALA B C 1
ATOM 2366 O O . ALA D 3 21 ? 9.42055 3.26396 6.85676 1.000 74.08389 102 ALA B O 1
ATOM 2368 N N . VAL D 3 22 ? 10.59147 4.59270 5.46686 1.000 73.37645 103 VAL B N 1
ATOM 2369 C CA . VAL D 3 22 ? 9.37849 5.10539 4.83474 1.000 70.33144 103 VAL B CA 1
ATOM 2370 C C . VAL D 3 22 ? 8.61543 3.99070 4.13116 1.000 70.07248 103 VAL B C 1
ATOM 2371 O O . VAL D 3 22 ? 7.38023 4.01671 4.07809 1.000 72.45137 103 VAL B O 1
ATOM 2375 N N . VAL D 3 23 ? 9.32222 2.98844 3.60055 1.000 57.59799 104 VAL B N 1
ATOM 2376 C CA . VAL D 3 23 ? 8.64228 1.85113 2.98571 1.000 63.24753 104 VAL B CA 1
ATOM 2377 C C . VAL D 3 23 ? 7.82112 1.10444 4.02726 1.000 69.24358 104 VAL B C 1
ATOM 2378 O O . VAL D 3 23 ? 6.70046 0.65602 3.75486 1.000 78.26825 104 VAL B O 1
ATOM 2382 N N . GLU D 3 24 ? 8.36192 0.97421 5.24082 1.000 69.38053 105 GLU B N 1
ATOM 2383 C CA . GLU D 3 24 ? 7.64497 0.30481 6.32150 1.000 70.04700 105 GLU B CA 1
ATOM 2384 C C . GLU D 3 24 ? 6.35153 1.03311 6.65708 1.000 72.63384 105 GLU B C 1
ATOM 2385 O O . GLU D 3 24 ? 5.28598 0.41474 6.76353 1.000 66.24025 105 GLU B O 1
ATOM 2391 N N . THR D 3 25 ? 6.43047 2.35363 6.83734 1.000 77.70354 106 THR B N 1
ATOM 2392 C CA . THR D 3 25 ? 5.23129 3.14245 7.09934 1.000 79.66013 106 THR B CA 1
ATOM 2393 C C . THR D 3 25 ? 4.23882 3.02359 5.94991 1.000 74.80593 106 THR B C 1
ATOM 2394 O O . THR D 3 25 ? 3.05426 2.74329 6.16547 1.000 70.76143 106 THR B O 1
ATOM 2398 N N . LEU D 3 26 ? 4.71370 3.21676 4.71528 1.000 63.88568 107 LEU B N 1
ATOM 2399 C CA . LEU D 3 26 ? 3.82595 3.16440 3.55747 1.000 67.16435 107 LEU B CA 1
ATOM 2400 C C . LEU D 3 26 ? 3.14532 1.80660 3.44261 1.000 62.44668 107 LEU B C 1
ATOM 2401 O O . LEU D 3 26 ? 1.95302 1.72536 3.12517 1.000 67.56893 107 LEU B O 1
ATOM 2406 N N . LEU D 3 27 ? 3.88460 0.72780 3.70447 1.000 69.78629 108 LEU B N 1
ATOM 2407 C CA . LEU D 3 27 ? 3.29272 -0.60361 3.67570 1.000 77.40686 108 LEU B CA 1
ATOM 2408 C C . LEU D 3 27 ? 2.28410 -0.81215 4.79688 1.000 71.50453 108 LEU B C 1
ATOM 2409 O O . LEU D 3 27 ? 1.44466 -1.71388 4.70020 1.000 62.62566 108 LEU B O 1
ATOM 2414 N N . GLN D 3 28 ? 2.34629 -0.00458 5.85466 1.000 73.07925 109 GLN B N 1
ATOM 2415 C CA . GLN D 3 28 ? 1.40788 -0.09466 6.96343 1.000 81.34367 109 GLN B CA 1
ATOM 2416 C C . GLN D 3 28 ? 0.29193 0.94361 6.87227 1.000 78.19019 109 GLN B C 1
ATOM 2417 O O . GLN D 3 28 ? -0.34572 1.24734 7.88569 1.000 81.11914 109 GLN B O 1
ATOM 2423 N N . GLU D 3 29 ? 0.04460 1.49165 5.68589 1.000 77.23018 110 GLU B N 1
ATOM 2424 C CA . GLU D 3 29 ? -1.03025 2.44577 5.45720 1.000 68.41841 110 GLU B CA 1
ATOM 2425 C C . GLU D 3 29 ? -2.05371 1.84727 4.50228 1.000 60.73958 110 GLU B C 1
ATOM 2426 O O . GLU D 3 29 ? -1.82966 0.80056 3.88647 1.000 69.04475 110 GLU B O 1
ATOM 2432 N N . ASP D 3 30 ? -3.19409 2.51567 4.39817 1.000 63.68448 111 ASP B N 1
ATOM 2433 C CA . ASP D 3 30 ? -4.19141 2.14814 3.40064 1.000 68.31245 111 ASP B CA 1
ATOM 2434 C C . ASP D 3 30 ? -3.56900 2.19892 2.00713 1.000 74.96204 111 ASP B C 1
ATOM 2435 O O . ASP D 3 30 ? -3.07182 3.26453 1.60024 1.000 72.04114 111 ASP B O 1
ATOM 2440 N N . PRO D 3 31 ? -3.54050 1.08834 1.26461 1.000 73.99023 112 PRO B N 1
ATOM 2441 C CA . PRO D 3 31 ? -2.81992 1.09534 -0.01266 1.000 74.35109 112 PRO B CA 1
ATOM 2442 C C . PRO D 3 31 ? -3.36711 2.09248 -1.01923 1.000 68.28935 112 PRO B C 1
ATOM 2443 O O . PRO D 3 31 ? -2.59825 2.60974 -1.84486 1.000 63.68389 112 PRO B O 1
ATOM 2447 N N . TRP D 3 32 ? -4.66781 2.39177 -0.97238 1.000 64.69467 113 TRP B N 1
ATOM 2448 C CA . TRP D 3 32 ? -5.24369 3.33766 -1.92361 1.000 66.50636 113 TRP B CA 1
ATOM 2449 C C . TRP D 3 32 ? -4.69825 4.74151 -1.70498 1.000 72.07102 113 TRP B C 1
ATOM 2450 O O . TRP D 3 32 ? -4.47816 5.48609 -2.66750 1.000 68.29133 113 TRP B O 1
ATOM 2461 N N . ARG D 3 33 ? -4.46916 5.11793 -0.44496 1.000 66.92225 114 ARG B N 1
ATOM 2462 C CA . ARG D 3 33 ? -3.90729 6.43224 -0.15131 1.000 64.67944 114 ARG B CA 1
ATOM 2463 C C . ARG D 3 33 ? -2.51470 6.57531 -0.75084 1.000 57.43646 114 ARG B C 1
ATOM 2464 O O . ARG D 3 33 ? -2.19875 7.58813 -1.38683 1.000 54.22107 114 ARG B O 1
ATOM 2472 N N . VAL D 3 34 ? -1.66469 5.56439 -0.55326 1.000 54.52963 115 VAL B N 1
ATOM 2473 C CA . VAL D 3 34 ? -0.32335 5.59954 -1.12472 1.000 66.30043 115 VAL B CA 1
ATOM 2474 C C . VAL D 3 34 ? -0.38198 5.51086 -2.64255 1.000 58.83910 115 VAL B C 1
ATOM 2475 O O . VAL D 3 34 ? 0.45204 6.10353 -3.33726 1.000 55.65683 115 VAL B O 1
ATOM 2479 N N . ALA D 3 35 ? -1.35678 4.77563 -3.18288 1.000 57.55044 116 ALA B N 1
ATOM 2480 C CA . ALA D 3 35 ? -1.48732 4.66778 -4.63167 1.000 54.34549 116 ALA B CA 1
ATOM 2481 C C . ALA D 3 35 ? -1.75235 6.03076 -5.25877 1.000 63.48742 116 ALA B C 1
ATOM 2482 O O . ALA D 3 35 ? -1.10662 6.40914 -6.24293 1.000 62.59233 116 ALA B O 1
ATOM 2484 N N . LYS D 3 36 ? -2.70261 6.78612 -4.69881 1.000 63.79321 117 LYS B N 1
ATOM 2485 C CA . LYS D 3 36 ? -2.95443 8.13738 -5.19256 1.000 61.38527 117 LYS B CA 1
ATOM 2486 C C . LYS D 3 36 ? -1.72377 9.01740 -5.02914 1.000 60.15707 117 LYS B C 1
ATOM 2487 O O . LYS D 3 36 ? -1.43639 9.86280 -5.88431 1.000 64.31584 117 LYS B O 1
ATOM 2493 N N . MET D 3 37 ? -0.98413 8.83117 -3.93481 1.000 57.90390 118 MET B N 1
ATOM 2494 C CA . MET D 3 37 ? 0.23058 9.60857 -3.72094 1.000 58.82989 118 MET B CA 1
ATOM 2495 C C . MET D 3 37 ? 1.30424 9.24563 -4.74047 1.000 55.83062 118 MET B C 1
ATOM 2496 O O . MET D 3 37 ? 2.03359 10.12100 -5.21987 1.000 61.44994 118 MET B O 1
ATOM 2501 N N . VAL D 3 38 ? 1.41213 7.96228 -5.09063 1.000 52.82302 119 VAL B N 1
ATOM 2502 C CA . VAL D 3 38 ? 2.38632 7.55091 -6.09726 1.000 59.42889 119 VAL B CA 1
ATOM 2503 C C . VAL D 3 38 ? 1.91019 7.94495 -7.48983 1.000 57.89950 119 VAL B C 1
ATOM 2504 O O . VAL D 3 38 ? 2.70585 8.36775 -8.33769 1.000 56.16564 119 VAL B O 1
ATOM 2508 N N . LYS D 3 39 ? 0.60621 7.82069 -7.74692 1.000 55.76096 120 LYS B N 1
ATOM 2509 C CA . LYS D 3 39 ? 0.06972 8.21178 -9.04618 1.000 61.92645 120 LYS B CA 1
ATOM 2510 C C . LYS D 3 39 ? 0.16943 9.71819 -9.25235 1.000 61.35741 120 LYS B C 1
ATOM 2511 O O . LYS D 3 39 ? 0.41017 10.18285 -10.37296 1.000 59.30172 120 LYS B O 1
ATOM 2517 N N . SER D 3 40 ? -0.00681 10.49688 -8.18242 1.000 53.92099 121 SER B N 1
ATOM 2518 C CA . SER D 3 40 ? 0.12790 11.94460 -8.29746 1.000 51.58159 121 SER B CA 1
ATOM 2519 C C . SER D 3 40 ? 1.57690 12.34526 -8.54456 1.000 54.93749 121 SER B C 1
ATOM 2520 O O . SER D 3 40 ? 1.84414 13.30256 -9.28011 1.000 62.71918 121 SER B O 1
ATOM 2523 N N . TYR D 3 41 ? 2.52670 11.62702 -7.93866 1.000 56.39236 122 TYR B N 1
ATOM 2524 C CA . TYR D 3 41 ? 3.93581 11.90450 -8.20067 1.000 54.38104 122 TYR B CA 1
ATOM 2525 C C . TYR D 3 41 ? 4.30429 11.55379 -9.63521 1.000 55.49655 122 TYR B C 1
ATOM 2526 O O . TYR D 3 41 ? 5.10867 12.25108 -10.26534 1.000 54.38802 122 TYR B O 1
ATOM 2535 N N . LEU D 3 42 ? 3.73363 10.46906 -10.16244 1.000 56.66026 123 LEU B N 1
ATOM 2536 C CA . LEU D 3 42 ? 3.97276 10.11189 -11.55504 1.000 52.17386 123 LEU B CA 1
ATOM 2537 C C . LEU D 3 42 ? 3.41906 11.17414 -12.49395 1.000 48.76246 123 LEU B C 1
ATOM 2538 O O . LEU D 3 42 ? 4.06557 11.53589 -13.48289 1.000 50.50131 123 LEU B O 1
ATOM 2543 N N . GLN D 3 43 ? 2.22530 11.69261 -12.19519 1.000 48.09876 124 GLN B N 1
ATOM 2544 C CA . GLN D 3 43 ? 1.63617 12.72740 -13.03889 1.000 51.05982 124 GLN B CA 1
ATOM 2545 C C . GLN D 3 43 ? 2.38164 14.04959 -12.90125 1.000 57.99278 124 GLN B C 1
ATOM 2546 O O . GLN D 3 43 ? 2.54798 14.77912 -13.88614 1.000 60.09826 124 GLN B O 1
ATOM 2552 N N . GLN D 3 44 ? 2.83714 14.37551 -11.68900 1.000 59.39028 125 GLN B N 1
ATOM 2553 C CA . GLN D 3 44 ? 3.53051 15.64183 -11.47530 1.000 52.14711 125 GLN B CA 1
ATOM 2554 C C . GLN D 3 44 ? 4.82446 15.70844 -12.27589 1.000 55.17516 125 GLN B C 1
ATOM 2555 O O . GLN D 3 44 ? 5.14438 16.74544 -12.86854 1.000 61.60963 125 GLN B O 1
ATOM 2561 N N . HIS D 3 45 ? 5.58059 14.61413 -12.30946 1.000 54.21142 126 HIS B N 1
ATOM 2562 C CA . HIS D 3 45 ? 6.86331 14.58157 -12.99549 1.000 53.35894 126 HIS B CA 1
ATOM 2563 C C . HIS D 3 45 ? 6.79026 13.90295 -14.35584 1.000 48.21679 126 HIS B C 1
ATOM 2564 O O . HIS D 3 45 ? 7.82797 13.72700 -15.00113 1.000 48.54280 126 HIS B O 1
ATOM 2571 N N . ASN D 3 46 ? 5.59072 13.53246 -14.80557 1.000 55.36867 127 ASN B N 1
ATOM 2572 C CA . ASN D 3 46 ? 5.38248 12.86481 -16.09275 1.000 50.19333 127 ASN B CA 1
ATOM 2573 C C . ASN D 3 46 ? 6.32884 11.67936 -16.26680 1.000 54.91111 127 ASN B C 1
ATOM 2574 O O . ASN D 3 46 ? 6.98327 11.51440 -17.29814 1.000 51.77488 127 ASN B O 1
ATOM 2579 N N . ILE D 3 47 ? 6.40405 10.84767 -15.23292 1.000 45.83932 128 ILE B N 1
ATOM 2580 C CA . ILE D 3 47 ? 7.19317 9.62585 -15.26481 1.000 46.66078 128 ILE B CA 1
ATOM 2581 C C . ILE D 3 47 ? 6.31650 8.51971 -15.86161 1.000 49.33665 128 ILE B C 1
ATOM 2582 O O . ILE D 3 47 ? 5.24481 8.24056 -15.30632 1.000 52.77649 128 ILE B O 1
ATOM 2587 N N . PRO D 3 48 ? 6.72509 7.89385 -16.96111 1.000 49.82991 129 PRO B N 1
ATOM 2588 C CA . PRO D 3 48 ? 5.86738 6.87352 -17.57625 1.000 54.13691 129 PRO B CA 1
ATOM 2589 C C . PRO D 3 48 ? 5.76250 5.63727 -16.70063 1.000 53.77468 129 PRO B C 1
ATOM 2590 O O . PRO D 3 48 ? 6.72491 5.23729 -16.04155 1.000 49.25344 129 PRO B O 1
ATOM 2594 N N . GLN D 3 49 ? 4.56894 5.03614 -16.69534 1.000 47.23219 130 GLN B N 1
ATOM 2595 C CA . GLN D 3 49 ? 4.37341 3.78970 -15.96307 1.000 40.79153 130 GLN B CA 1
ATOM 2596 C C . GLN D 3 49 ? 5.27901 2.68609 -16.49169 1.000 48.66468 130 GLN B C 1
ATOM 2597 O O . GLN D 3 49 ? 5.67067 1.79131 -15.73429 1.000 49.88569 130 GLN B O 1
ATOM 2603 N N . ARG D 3 50 ? 5.61807 2.72817 -17.78492 1.000 51.37899 131 ARG B N 1
ATOM 2604 C CA . ARG D 3 50 ? 6.53183 1.73649 -18.34419 1.000 50.98836 131 ARG B CA 1
ATOM 2605 C C . ARG D 3 50 ? 7.89236 1.78868 -17.66138 1.000 56.01741 131 ARG B C 1
ATOM 2606 O O . ARG D 3 50 ? 8.55687 0.75492 -17.52448 1.000 60.12241 131 ARG B O 1
ATOM 2614 N N . GLU D 3 51 ? 8.32084 2.97532 -17.22241 1.000 51.93987 132 GLU B N 1
ATOM 2615 C CA . GLU D 3 51 ? 9.55721 3.06976 -16.45307 1.000 57.17558 132 GLU B CA 1
ATOM 2616 C C . GLU D 3 51 ? 9.45802 2.26603 -15.16267 1.000 58.00099 132 GLU B C 1
ATOM 2617 O O . GLU D 3 51 ? 10.41180 1.58200 -14.77296 1.000 55.19029 132 GLU B O 1
ATOM 2623 N N . VAL D 3 52 ? 8.30362 2.32184 -14.49549 1.000 47.75216 133 VAL B N 1
ATOM 2624 C CA . VAL D 3 52 ? 8.11600 1.55489 -13.26742 1.000 54.21190 133 VAL B CA 1
ATOM 2625 C C . VAL D 3 52 ? 8.12572 0.06262 -13.56841 1.000 51.77620 133 VAL B C 1
ATOM 2626 O O . VAL D 3 52 ? 8.81627 -0.71771 -12.90296 1.000 57.09070 133 VAL B O 1
ATOM 2630 N N . VAL D 3 53 ? 7.35995 -0.34967 -14.58179 1.000 51.59074 134 VAL B N 1
ATOM 2631 C CA . VAL D 3 53 ? 7.24380 -1.76316 -14.93049 1.000 55.18791 134 VAL B CA 1
ATOM 2632 C C . VAL D 3 53 ? 8.61171 -2.35768 -15.23847 1.000 59.13589 134 VAL B C 1
ATOM 2633 O O . VAL D 3 53 ? 8.94342 -3.45957 -14.78310 1.000 61.95797 134 VAL B O 1
ATOM 2637 N N . ASP D 3 54 ? 9.43133 -1.63469 -16.00417 1.000 56.92553 135 ASP B N 1
ATOM 2638 C CA . ASP D 3 54 ? 10.74051 -2.15685 -16.38051 1.000 62.39240 135 ASP B CA 1
ATOM 2639 C C . ASP D 3 54 ? 11.63586 -2.33796 -15.16011 1.000 68.18288 135 ASP B C 1
ATOM 2640 O O . ASP D 3 54 ? 12.34656 -3.34292 -15.04591 1.000 78.81140 135 ASP B O 1
ATOM 2645 N N . THR D 3 55 ? 11.60111 -1.38593 -14.22836 1.000 69.88534 136 THR B N 1
ATOM 2646 C CA . THR D 3 55 ? 12.48797 -1.40884 -13.07235 1.000 73.73798 136 THR B CA 1
ATOM 2647 C C . THR D 3 55 ? 11.95885 -2.26862 -11.92899 1.000 71.19891 136 THR B C 1
ATOM 2648 O O . THR D 3 55 ? 12.75883 -2.79542 -11.14652 1.000 86.63401 136 THR B O 1
ATOM 2652 N N . THR D 3 56 ? 10.64215 -2.44478 -11.82188 1.000 63.71489 137 THR B N 1
ATOM 2653 C CA . THR D 3 56 ? 10.05540 -3.20534 -10.72331 1.000 65.47612 137 THR B CA 1
ATOM 2654 C C . THR D 3 56 ? 9.72140 -4.64266 -11.09512 1.000 65.46592 137 THR B C 1
ATOM 2655 O O . THR D 3 56 ? 9.84030 -5.53723 -10.25311 1.000 74.24634 137 THR B O 1
ATOM 2659 N N . GLY D 3 57 ? 9.30405 -4.88872 -12.33137 1.000 62.95413 138 GLY B N 1
ATOM 2660 C CA . GLY D 3 57 ? 8.82075 -6.19588 -12.71494 1.000 62.31476 138 GLY B CA 1
ATOM 2661 C C . GLY D 3 57 ? 7.34739 -6.41871 -12.46967 1.000 55.87209 138 GLY B C 1
ATOM 2662 O O . GLY D 3 57 ? 6.90006 -7.57147 -12.48448 1.000 67.57760 138 GLY B O 1
ATOM 2663 N N . LEU D 3 58 ? 6.58208 -5.35922 -12.23506 1.000 49.30422 139 LEU B N 1
ATOM 2664 C CA . LEU D 3 58 ? 5.14919 -5.47180 -12.02147 1.000 51.21033 139 LEU B CA 1
ATOM 2665 C C . LEU D 3 58 ? 4.40992 -5.42977 -13.35334 1.000 55.16080 139 LEU B C 1
ATOM 2666 O O . LEU D 3 58 ? 4.82800 -4.75262 -14.29592 1.000 58.53196 139 LEU B O 1
ATOM 2671 N N . ASN D 3 59 ? 3.30412 -6.16881 -13.42065 1.000 55.40888 140 ASN B N 1
ATOM 2672 C CA . ASN D 3 59 ? 2.52304 -6.24756 -14.64727 1.000 51.53828 140 ASN B CA 1
ATOM 2673 C C . ASN D 3 59 ? 1.89719 -4.89823 -14.97210 1.000 52.68838 140 ASN B C 1
ATOM 2674 O O . ASN D 3 59 ? 1.41982 -4.18799 -14.08436 1.000 58.16337 140 ASN B O 1
ATOM 2679 N N . GLN D 3 60 ? 1.90027 -4.55185 -16.26173 1.000 61.36108 141 GLN B N 1
ATOM 2680 C CA . GLN D 3 60 ? 1.44274 -3.23170 -16.68574 1.000 53.95893 141 GLN B CA 1
ATOM 2681 C C . GLN D 3 60 ? -0.03060 -3.01501 -16.35557 1.000 41.89204 141 GLN B C 1
ATOM 2682 O O . GLN D 3 60 ? -0.41757 -1.93758 -15.88872 1.000 47.89353 141 GLN B O 1
ATOM 2688 N N . SER D 3 61 ? -0.86978 -4.02215 -16.60073 1.000 46.76522 142 SER B N 1
ATOM 2689 C CA . SER D 3 61 ? -2.28802 -3.89417 -16.28178 1.000 55.54116 142 SER B CA 1
ATOM 2690 C C . SER D 3 61 ? -2.51395 -3.83221 -14.77555 1.000 60.14204 142 SER B C 1
ATOM 2691 O O . SER D 3 61 ? -3.31464 -3.02223 -14.29275 1.000 57.28535 142 SER B O 1
ATOM 2694 N N . HIS D 3 62 ? -1.81712 -4.68043 -14.01860 1.000 53.54992 143 HIS B N 1
ATOM 2695 C CA . HIS D 3 62 ? -1.98183 -4.68755 -12.56954 1.000 56.60859 143 HIS B CA 1
ATOM 2696 C C . HIS D 3 62 ? -1.57767 -3.35141 -11.95756 1.000 55.42437 143 HIS B C 1
ATOM 2697 O O . HIS D 3 62 ? -2.27288 -2.82816 -11.07853 1.000 55.72160 143 HIS B O 1
ATOM 2704 N N . LEU D 3 63 ? -0.46211 -2.77781 -12.41792 1.000 49.22652 144 LEU B N 1
ATOM 2705 C CA . LEU D 3 63 ? 0.00531 -1.51418 -11.85642 1.000 45.65508 144 LEU B CA 1
ATOM 2706 C C . LEU D 3 63 ? -0.93710 -0.36981 -12.20232 1.000 53.11186 144 LEU B C 1
ATOM 2707 O O . LEU D 3 63 ? -1.26838 0.45052 -11.33803 1.000 60.65736 144 LEU B O 1
ATOM 2712 N N . SER D 3 64 ? -1.37231 -0.29428 -13.46152 1.000 50.94666 145 SER B N 1
ATOM 2713 C CA . SER D 3 64 ? -2.29266 0.76340 -13.86378 1.000 50.74329 145 SER B CA 1
ATOM 2714 C C . SER D 3 64 ? -3.60141 0.67588 -13.09214 1.000 51.71164 145 SER B C 1
ATOM 2715 O O . SER D 3 64 ? -4.14558 1.69710 -12.65654 1.000 56.09965 145 SER B O 1
ATOM 2718 N N . GLN D 3 65 ? -4.11859 -0.53910 -12.90719 1.000 58.11586 146 GLN B N 1
ATOM 2719 C CA . GLN D 3 65 ? -5.36735 -0.70406 -12.17437 1.000 60.51752 146 GLN B CA 1
ATOM 2720 C C . GLN D 3 65 ? -5.18776 -0.43423 -10.68599 1.000 56.00900 146 GLN B C 1
ATOM 2721 O O . GLN D 3 65 ? -6.11488 0.05599 -10.03196 1.000 64.87078 146 GLN B O 1
ATOM 2727 N N . HIS D 3 66 ? -4.01286 -0.74427 -10.13305 1.000 56.11171 147 HIS B N 1
ATOM 2728 C CA . HIS D 3 66 ? -3.76025 -0.43911 -8.72764 1.000 56.30823 147 HIS B CA 1
ATOM 2729 C C . HIS D 3 66 ? -3.63886 1.06331 -8.50439 1.000 53.84294 147 HIS B C 1
ATOM 2730 O O . HIS D 3 66 ? -4.14270 1.59063 -7.50600 1.000 65.07652 147 HIS B O 1
ATOM 2737 N N . LEU D 3 67 ? -2.98210 1.77045 -9.42729 1.000 49.90139 148 LEU B N 1
ATOM 2738 C CA . LEU D 3 67 ? -2.83809 3.21555 -9.28648 1.000 58.69591 148 LEU B CA 1
ATOM 2739 C C . LEU D 3 67 ? -4.14815 3.94484 -9.55064 1.000 58.03203 148 LEU B C 1
ATOM 2740 O O . LEU D 3 67 ? -4.42282 4.97091 -8.91738 1.000 61.52179 148 LEU B O 1
ATOM 2745 N N . ASN D 3 68 ? -4.96637 3.43606 -10.47061 1.000 52.32751 149 ASN B N 1
ATOM 2746 C CA . ASN D 3 68 ? -6.17067 4.14440 -10.88391 1.000 56.98447 149 ASN B CA 1
ATOM 2747 C C . ASN D 3 68 ? -7.40804 3.71861 -10.10385 1.000 59.21553 149 ASN B C 1
ATOM 2748 O O . ASN D 3 68 ? -8.25968 4.55967 -9.79849 1.000 63.72324 149 ASN B O 1
ATOM 2753 N N . LYS D 3 69 ? -7.53359 2.43237 -9.77073 1.000 59.22220 150 LYS B N 1
ATOM 2754 C CA . LYS D 3 69 ? -8.76769 1.91668 -9.19584 1.000 63.08589 150 LYS B CA 1
ATOM 2755 C C . LY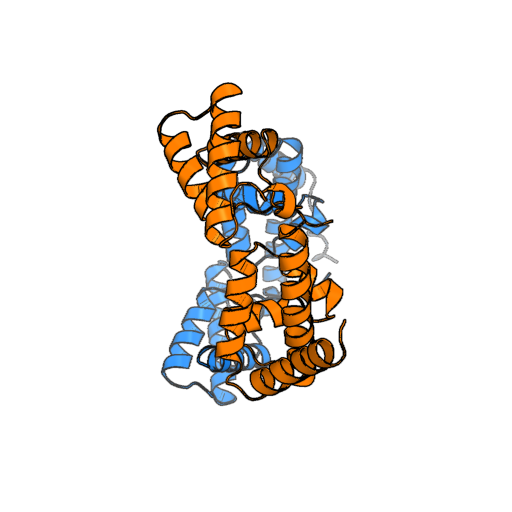S D 3 69 ? -8.62176 1.31126 -7.80599 1.000 67.75759 150 LYS B C 1
ATOM 2756 O O . LYS D 3 69 ? -9.64319 0.97977 -7.19326 1.000 62.17279 150 LYS B O 1
ATOM 2762 N N . GLY D 3 70 ? -7.40561 1.16875 -7.28286 1.000 74.51884 151 GLY B N 1
ATOM 2763 C CA . GLY D 3 70 ? -7.22492 0.47903 -6.02004 1.000 56.24104 151 GLY B CA 1
ATOM 2764 C C . GLY D 3 70 ? -7.24356 -1.02579 -6.13253 1.000 65.55159 151 GLY B C 1
ATOM 2765 O O . GLY D 3 70 ? -7.46992 -1.71164 -5.13083 1.000 74.75746 151 GLY B O 1
ATOM 2766 N N . THR D 3 71 ? -7.03680 -1.54984 -7.33265 1.000 72.72621 152 THR B N 1
ATOM 2767 C CA . THR D 3 71 ? -6.96233 -2.98376 -7.56280 1.000 71.91886 152 THR B CA 1
ATOM 2768 C C . THR D 3 71 ? -5.98173 -3.62714 -6.58112 1.000 77.01763 152 THR B C 1
ATOM 2769 O O . THR D 3 71 ? -4.91943 -3.05558 -6.30720 1.000 75.58782 152 THR B O 1
ATOM 2773 N N . PRO D 3 72 ? -6.30849 -4.79255 -6.01334 1.000 78.64275 153 PRO B N 1
ATOM 2774 C CA . PRO D 3 72 ? -5.43382 -5.37306 -4.98295 1.000 65.51378 153 PRO B CA 1
ATOM 2775 C C . PRO D 3 72 ? -4.04212 -5.70741 -5.49824 1.000 68.54687 153 PRO B C 1
ATOM 2776 O O . PRO D 3 72 ? -3.84423 -6.03857 -6.66846 1.000 73.70749 153 PRO B O 1
ATOM 2780 N N . MET D 3 73 ? -3.07103 -5.60154 -4.59394 1.000 68.29850 154 MET B N 1
ATOM 2781 C CA . MET D 3 73 ? -1.68554 -5.93615 -4.88655 1.000 67.13997 154 MET B CA 1
ATOM 2782 C C . MET D 3 73 ? -1.01447 -6.36262 -3.58867 1.000 61.88959 154 MET B C 1
ATOM 2783 O O . MET D 3 73 ? -1.11761 -5.65858 -2.57940 1.000 64.30566 154 MET B O 1
ATOM 2788 N N . LYS D 3 74 ? -0.35013 -7.51931 -3.61618 1.000 66.66051 155 LYS B N 1
ATOM 2789 C CA . LYS D 3 74 ? 0.29081 -8.06392 -2.42553 1.000 61.32178 155 LYS B CA 1
ATOM 2790 C C . LYS D 3 74 ? 1.33224 -7.09755 -1.87202 1.000 64.14783 155 LYS B C 1
ATOM 2791 O O . LYS D 3 74 ? 1.86984 -6.24296 -2.58110 1.000 70.39315 155 LYS B O 1
ATOM 2797 N N . THR D 3 75 ? 1.63269 -7.26531 -0.58178 1.000 63.78915 156 THR B N 1
ATOM 2798 C CA . THR D 3 75 ? 2.60097 -6.39197 0.07350 1.000 70.72638 156 THR B CA 1
ATOM 2799 C C . THR D 3 75 ? 3.98011 -6.51591 -0.56474 1.000 63.83916 156 THR B C 1
ATOM 2800 O O . THR D 3 75 ? 4.69594 -5.51748 -0.70885 1.000 62.29344 156 THR B O 1
ATOM 2804 N N . GLN D 3 76 ? 4.36493 -7.73135 -0.96596 1.000 57.84266 157 GLN B N 1
ATOM 2805 C CA . GLN D 3 76 ? 5.66880 -7.92323 -1.59430 1.000 62.33716 157 GLN B CA 1
ATOM 2806 C C . GLN D 3 76 ? 5.77532 -7.14018 -2.89742 1.000 62.65341 157 GLN B C 1
ATOM 2807 O O . GLN D 3 76 ? 6.81312 -6.52893 -3.17981 1.000 54.23154 157 GLN B O 1
ATOM 2813 N N . LYS D 3 77 ? 4.71111 -7.14560 -3.70500 1.000 59.58329 158 LYS B N 1
ATOM 2814 C CA . LYS D 3 77 ? 4.70419 -6.33482 -4.91874 1.000 58.96416 158 LYS B CA 1
ATOM 2815 C C . LYS D 3 77 ? 4.62432 -4.85027 -4.58499 1.000 56.64558 158 LYS B C 1
ATOM 2816 O O . LYS D 3 77 ? 5.33946 -4.03534 -5.18002 1.000 52.32199 158 LYS B O 1
ATOM 2822 N N . ARG D 3 78 ? 3.75607 -4.48033 -3.63759 1.000 63.40635 159 ARG B N 1
ATOM 2823 C CA . ARG D 3 78 ? 3.67438 -3.08736 -3.21026 1.000 59.53906 159 ARG B CA 1
ATOM 2824 C C . ARG D 3 78 ? 4.99848 -2.60137 -2.63927 1.000 60.03436 159 ARG B C 1
ATOM 2825 O O . ARG D 3 78 ? 5.36111 -1.43390 -2.82329 1.000 64.59801 159 ARG B O 1
ATOM 2833 N N . ALA D 3 79 ? 5.73600 -3.47907 -1.95318 1.000 60.98188 160 ALA B N 1
ATOM 2834 C CA . ALA D 3 79 ? 7.04075 -3.09278 -1.42816 1.000 55.77345 160 ALA B CA 1
ATOM 2835 C C . ALA D 3 79 ? 8.00848 -2.72725 -2.54413 1.000 58.87381 160 ALA B C 1
ATOM 2836 O O . ALA D 3 79 ? 8.86217 -1.85258 -2.36131 1.000 64.58312 160 ALA B O 1
ATOM 2838 N N . ALA D 3 80 ? 7.89484 -3.38184 -3.70258 1.000 63.17352 161 ALA B N 1
ATOM 2839 C CA . ALA D 3 80 ? 8.75785 -3.04092 -4.82904 1.000 57.61809 161 ALA B CA 1
ATOM 2840 C C . ALA D 3 80 ? 8.38291 -1.68891 -5.41851 1.000 50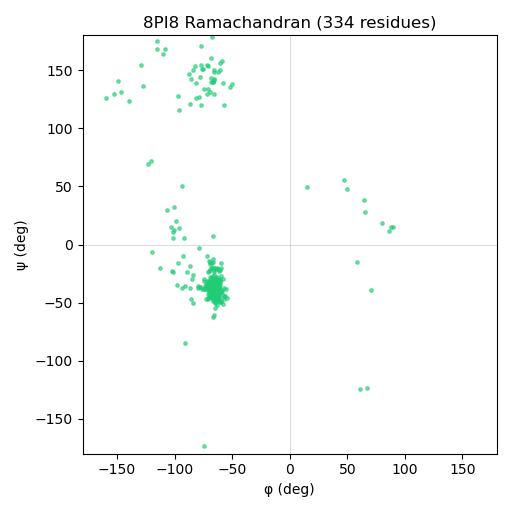.19527 161 ALA B C 1
ATOM 2841 O O . ALA D 3 80 ? 9.26103 -0.90580 -5.80011 1.000 54.24951 161 ALA B O 1
ATOM 2843 N N . LEU D 3 81 ? 7.08230 -1.40183 -5.50578 1.000 49.20236 162 LEU B N 1
ATOM 2844 C CA . LEU D 3 81 ? 6.64038 -0.10451 -6.00467 1.000 55.10607 162 LEU B CA 1
ATOM 2845 C C . LEU D 3 81 ? 7.06626 1.02002 -5.07021 1.000 57.82344 162 LEU B C 1
ATOM 2846 O O . LEU D 3 81 ? 7.53317 2.07086 -5.52618 1.000 60.46515 162 LEU B O 1
ATOM 2851 N N . TYR D 3 82 ? 6.91508 0.81691 -3.75980 1.000 47.99272 163 TYR B N 1
ATOM 2852 C CA . TYR D 3 82 ? 7.30862 1.84606 -2.80387 1.000 47.87728 163 TYR B CA 1
ATOM 2853 C C . TYR D 3 82 ? 8.81734 2.05468 -2.80729 1.000 54.92318 163 TYR B C 1
ATOM 2854 O O . TYR D 3 82 ? 9.28830 3.19619 -2.76139 1.000 55.62964 163 TYR B O 1
ATOM 2863 N N . THR D 3 83 ? 9.59131 0.96663 -2.86579 1.000 55.84356 164 THR B N 1
ATOM 2864 C CA . THR D 3 83 ? 11.04555 1.09779 -2.91158 1.000 56.35695 164 THR B CA 1
ATOM 2865 C C . THR D 3 83 ? 11.49298 1.87402 -4.14248 1.000 57.25776 164 THR B C 1
ATOM 2866 O O . THR D 3 83 ? 12.39171 2.71960 -4.05854 1.000 57.26143 164 THR B O 1
ATOM 2870 N N . TRP D 3 84 ? 10.87898 1.59931 -5.29580 1.000 56.62875 165 TRP B N 1
ATOM 2871 C CA . TRP D 3 84 ? 11.17966 2.37534 -6.49415 1.000 49.51335 165 TRP B CA 1
ATOM 2872 C C . TRP D 3 84 ? 10.79124 3.83739 -6.31324 1.000 50.51137 165 TRP B C 1
ATOM 2873 O O . TRP D 3 84 ? 11.48420 4.73780 -6.80222 1.000 58.86248 165 TRP B O 1
ATOM 2884 N N . TYR D 3 85 ? 9.68659 4.09122 -5.60848 1.000 52.87751 166 TYR B N 1
ATOM 2885 C CA . TYR D 3 85 ? 9.17483 5.45174 -5.47404 1.000 54.19849 166 TYR B CA 1
ATOM 2886 C C . TYR D 3 85 ? 10.12797 6.32738 -4.66449 1.000 57.80233 166 TYR B C 1
ATOM 2887 O O . TYR D 3 85 ? 10.44678 7.44981 -5.07247 1.000 59.38995 166 TYR B O 1
ATOM 2896 N N . VAL D 3 86 ? 10.60805 5.82707 -3.52172 1.000 60.69155 167 VAL B N 1
ATOM 2897 C CA . VAL D 3 86 ? 11.50542 6.62317 -2.68435 1.000 55.09043 167 VAL B CA 1
ATOM 2898 C C . VAL D 3 86 ? 12.83358 6.86468 -3.38816 1.000 60.61055 167 VAL B C 1
ATOM 2899 O O . VAL D 3 86 ? 13.40073 7.96081 -3.30915 1.000 67.87729 167 VAL B O 1
ATOM 2903 N N . ARG D 3 87 ? 13.35874 5.84749 -4.07411 1.000 65.78768 168 ARG B N 1
ATOM 2904 C CA . ARG D 3 87 ? 14.63278 6.00907 -4.76716 1.000 66.13667 168 ARG B CA 1
ATOM 2905 C C . ARG D 3 87 ? 14.50553 6.97694 -5.93667 1.000 66.40013 168 ARG B C 1
ATOM 2906 O O . ARG D 3 87 ? 15.43310 7.74594 -6.21644 1.000 73.27487 168 ARG B O 1
ATOM 2914 N N . LYS D 3 88 ? 13.36207 6.95556 -6.62753 1.000 58.60399 169 LYS B N 1
ATOM 2915 C CA . LYS D 3 88 ? 13.15107 7.87228 -7.74350 1.000 63.49725 169 LYS B CA 1
ATOM 2916 C C . LYS D 3 88 ? 13.12573 9.32046 -7.27186 1.000 58.26255 169 LYS B C 1
ATOM 2917 O O . LYS D 3 88 ? 13.66082 10.20812 -7.94565 1.000 62.50018 169 LYS B O 1
ATOM 2923 N N . GLN D 3 89 ? 12.51260 9.57856 -6.11311 1.000 59.86366 170 GLN B N 1
ATOM 2924 C CA . GLN D 3 89 ? 12.43558 10.94598 -5.60635 1.000 61.12191 170 GLN B CA 1
ATOM 2925 C C . GLN D 3 89 ? 13.81938 11.51618 -5.33566 1.000 60.47104 170 GLN B C 1
ATOM 2926 O O . GLN D 3 89 ? 14.06545 12.70522 -5.56987 1.000 66.29210 170 GLN B O 1
ATOM 2932 N N . ARG D 3 90 ? 14.73535 10.68573 -4.83537 1.000 53.59517 171 ARG B N 1
ATOM 2933 C CA . ARG D 3 90 ? 16.09246 11.15846 -4.58932 1.000 60.98399 171 ARG B CA 1
ATOM 2934 C C . ARG D 3 90 ? 16.81861 11.45579 -5.89533 1.000 62.14065 171 ARG B C 1
ATOM 2935 O O . ARG D 3 90 ? 17.53844 12.45625 -5.99738 1.000 69.24839 171 ARG B O 1
ATOM 2943 N N . GLU D 3 91 ? 16.64093 10.60015 -6.90496 1.000 59.30705 172 GLU B N 1
ATOM 2944 C CA . GLU D 3 91 ? 17.29253 10.82301 -8.19198 1.000 64.00299 172 GLU B CA 1
ATOM 2945 C C . GLU D 3 91 ? 16.71489 12.04432 -8.89589 1.000 63.84385 172 GLU B C 1
ATOM 2946 O O . GLU D 3 91 ? 17.45881 12.87312 -9.43363 1.000 63.02106 172 GLU B O 1
ATOM 2952 N N . VAL D 3 92 ? 15.38543 12.16805 -8.90648 1.000 60.63371 173 VAL B N 1
ATOM 2953 C CA . VAL D 3 92 ? 14.74740 13.31043 -9.55518 1.000 65.54804 173 VAL B CA 1
ATOM 2954 C C . VAL D 3 92 ? 15.18123 14.61104 -8.89150 1.000 62.70624 173 VAL B C 1
ATOM 2955 O O . VAL D 3 92 ? 15.45589 15.60900 -9.56929 1.000 63.99811 173 VAL B O 1
ATOM 2959 N N . ALA D 3 93 ? 15.26653 14.61785 -7.55860 1.000 64.19469 174 ALA B N 1
ATOM 2960 C CA . ALA D 3 93 ? 15.76310 15.79906 -6.85979 1.000 63.15046 174 ALA B CA 1
ATOM 2961 C C . ALA D 3 93 ? 17.21224 16.08705 -7.22996 1.000 70.55276 174 ALA B C 1
ATOM 2962 O O . ALA D 3 93 ? 17.58257 17.24266 -7.47085 1.000 69.91469 174 ALA B O 1
ATOM 2964 N N . GLN D 3 94 ? 18.04708 15.04614 -7.28213 1.000 61.10210 175 GLN B N 1
ATOM 2965 C CA . GLN D 3 94 ? 19.43637 15.23248 -7.68613 1.000 69.61357 175 GLN B CA 1
ATOM 2966 C C . GLN D 3 94 ? 19.52872 15.71588 -9.12692 1.000 75.68957 175 GLN B C 1
ATOM 2967 O O . GLN D 3 94 ? 20.35886 16.57344 -9.45099 1.000 76.47092 175 GLN B O 1
ATOM 2973 N N . GLN D 3 95 ? 18.67722 15.17942 -10.00463 1.000 77.29909 176 GLN B N 1
ATOM 2974 C CA . GLN D 3 95 ? 18.70252 15.57771 -11.40723 1.000 68.24390 176 GLN B CA 1
ATOM 2975 C C . GLN D 3 95 ? 18.39373 17.06067 -11.57489 1.000 63.58463 176 GLN B C 1
ATOM 2976 O O . GLN D 3 95 ? 18.93376 17.70823 -12.47897 1.000 71.74913 176 GLN B O 1
ATOM 2982 N N . PHE D 3 96 ? 17.54663 17.61950 -10.71058 1.000 59.05798 177 PHE B N 1
ATOM 2983 C CA . PHE D 3 96 ? 17.21039 19.03551 -10.78948 1.000 74.33673 177 PHE B CA 1
ATOM 2984 C C . PHE D 3 96 ? 18.21374 19.91761 -10.06428 1.000 69.06143 177 PHE B C 1
ATOM 2985 O O . PHE D 3 96 ? 18.40905 21.07430 -10.45669 1.000 69.88578 177 PHE B O 1
ATOM 2993 N N . THR D 3 97 ? 18.85232 19.39930 -9.01447 1.000 66.87515 178 THR B N 1
ATOM 2994 C CA . THR D 3 97 ? 19.88118 20.16939 -8.32798 1.000 76.49768 178 THR B CA 1
ATOM 2995 C C . THR D 3 97 ? 21.06167 20.45334 -9.25004 1.000 80.27607 178 THR B C 1
ATOM 2996 O O . THR D 3 97 ? 21.66923 21.52762 -9.16966 1.000 102.20654 178 THR B O 1
ATOM 3000 N N . HIS D 3 98 ? 21.36721 19.53137 -10.15995 1.000 76.28041 179 HIS B N 1
ATOM 3001 C CA . HIS D 3 98 ? 22.54274 19.64640 -11.02129 1.000 73.58630 179 HIS B CA 1
ATOM 3002 C C . HIS D 3 98 ? 22.22646 20.36046 -12.33417 1.000 60.39777 179 HIS B C 1
ATOM 3003 O O . HIS D 3 98 ? 21.07084 20.44323 -12.74977 1.000 69.06251 179 HIS B O 1
ATOM 3010 N N . ARG D 3 120 ? 15.68635 7.17227 -23.39492 1.000 71.08876 201 ARG B N 1
ATOM 3011 C CA . ARG D 3 120 ? 14.84416 5.98548 -23.46861 1.000 73.51645 201 ARG B CA 1
ATOM 3012 C C . ARG D 3 120 ? 13.36842 6.35955 -23.32457 1.000 80.70832 201 ARG B C 1
ATOM 3013 O O . ARG D 3 120 ? 12.51011 5.80754 -24.01390 1.000 89.34834 201 ARG B O 1
ATOM 3021 N N . ASN D 3 121 ? 13.08050 7.31071 -22.43904 1.000 69.44598 202 ASN B N 1
ATOM 3022 C CA . ASN D 3 121 ? 11.70572 7.71718 -22.18123 1.000 67.28966 202 ASN B CA 1
ATOM 3023 C C . ASN D 3 121 ? 11.21951 8.70351 -23.23593 1.000 67.63743 202 ASN B C 1
ATOM 3024 O O . ASN D 3 121 ? 11.95035 9.60896 -23.64724 1.000 64.84581 202 ASN B O 1
ATOM 3029 N N . ARG D 3 122 ? 9.97354 8.52578 -23.66660 1.000 61.10853 203 ARG B N 1
ATOM 3030 C CA . ARG D 3 122 ? 9.38486 9.40229 -24.66673 1.000 55.20458 203 ARG B CA 1
ATOM 3031 C C . ARG D 3 122 ? 8.81965 10.65849 -24.01293 1.000 58.00225 203 ARG B C 1
ATOM 3032 O O . ARG D 3 122 ? 8.39773 10.64698 -22.85372 1.000 62.08339 203 ARG B O 1
ATOM 3040 N N . PHE D 3 123 ? 8.82529 11.75102 -24.77267 1.000 59.99804 204 PHE B N 1
ATOM 3041 C CA . PHE D 3 123 ? 8.31069 13.02236 -24.28367 1.000 54.05081 204 PHE B CA 1
ATOM 3042 C C . PHE D 3 123 ? 6.83535 12.90033 -23.91090 1.000 51.94623 204 PHE B C 1
ATOM 3043 O O . PHE D 3 123 ? 6.08948 12.10165 -24.48332 1.000 53.06484 204 PHE B O 1
ATOM 3051 N N . LYS D 3 124 ? 6.41654 13.70010 -22.93084 1.000 47.58352 205 LYS B N 1
ATOM 3052 C CA . LYS D 3 124 ? 5.03272 13.70592 -22.46493 1.000 59.62430 205 LYS B CA 1
ATOM 3053 C C . LYS D 3 124 ? 4.61665 15.14435 -22.19881 1.000 58.08393 205 LYS B C 1
ATOM 3054 O O . LYS D 3 124 ? 5.26713 15.84549 -21.41797 1.000 52.15466 205 LYS B O 1
ATOM 3060 N N . TRP D 3 125 ? 3.54021 15.58270 -22.84707 1.000 59.64871 206 TRP B N 1
ATOM 3061 C CA . TRP D 3 125 ? 3.04530 16.93626 -22.63746 1.000 57.07407 206 TRP B CA 1
ATOM 3062 C C . TRP D 3 125 ? 2.40563 17.05386 -21.26019 1.000 65.31813 206 TRP B C 1
ATOM 3063 O O . TRP D 3 125 ? 1.55732 16.23833 -20.88450 1.000 59.35277 206 TRP B O 1
ATOM 3074 N N . GLY D 3 126 ? 2.81721 18.06998 -20.50693 1.000 63.15009 207 GLY B N 1
ATOM 3075 C CA . GLY D 3 126 ? 2.25601 18.32515 -19.20370 1.000 62.98751 207 GLY B CA 1
ATOM 3076 C C . GLY D 3 126 ? 0.95143 19.08848 -19.29423 1.000 67.64480 207 GLY B C 1
ATOM 3077 O O . GLY D 3 126 ? 0.70251 19.82599 -20.25377 1.000 68.35369 207 GLY B O 1
ATOM 3078 N N . PRO D 3 127 ? 0.08929 18.92782 -18.28716 1.000 69.05682 208 PRO B N 1
ATOM 3079 C CA . PRO D 3 127 ? -1.21657 19.60613 -18.33398 1.000 66.19772 208 PRO B CA 1
ATOM 3080 C C . PRO D 3 127 ? -1.11135 21.11984 -18.29592 1.000 61.99729 208 PRO B C 1
ATOM 3081 O O . PRO D 3 127 ? -1.96802 21.80613 -18.86781 1.000 64.55353 208 PRO B O 1
ATOM 3085 N N . ALA D 3 128 ? -0.08416 21.66575 -17.64236 1.000 59.82574 209 ALA B N 1
ATOM 3086 C CA . ALA D 3 128 ? 0.07826 23.11492 -17.61860 1.000 64.88587 209 ALA B CA 1
ATOM 3087 C C . ALA D 3 128 ? 0.51268 23.64204 -18.98058 1.000 71.00249 209 ALA B C 1
ATOM 3088 O O . ALA D 3 128 ? 0.00560 24.67052 -19.44465 1.000 72.53986 209 ALA B O 1
ATOM 3090 N N . SER D 3 129 ? 1.44592 22.94722 -19.63795 1.000 65.38807 210 SER B N 1
ATOM 3091 C CA . SER D 3 129 ? 1.90308 23.38155 -20.95410 1.000 61.08908 210 SER B CA 1
ATOM 3092 C C . SER D 3 129 ? 0.76805 23.36277 -21.96733 1.000 68.13631 210 SER B C 1
ATOM 3093 O O . SER D 3 129 ? 0.68789 24.23733 -22.83785 1.000 66.45790 210 SER B O 1
ATOM 3096 N N . GLN D 3 130 ? -0.12047 22.37254 -21.86942 1.000 64.77268 211 GLN B N 1
ATOM 3097 C CA . GLN D 3 130 ? -1.18478 22.23889 -22.85576 1.000 67.89401 211 GLN B CA 1
ATOM 3098 C C . GLN D 3 130 ? -2.14693 23.41812 -22.81011 1.000 72.19327 211 GLN B C 1
ATOM 3099 O O . GLN D 3 130 ? -2.67460 23.82304 -23.85201 1.000 74.13955 211 GLN B O 1
ATOM 3105 N N . GLN D 3 131 ? -2.37585 23.99071 -21.62575 1.000 81.10983 212 GLN B N 1
ATOM 3106 C CA . GLN D 3 131 ? -3.24075 25.16259 -21.53571 1.000 82.32967 212 GLN B CA 1
ATOM 3107 C C . GLN D 3 131 ? -2.62041 26.35942 -22.24474 1.000 78.25697 212 GLN B C 1
ATOM 3108 O O . GLN D 3 131 ? -3.32244 27.11701 -22.92476 1.000 82.65377 212 GLN B O 1
ATOM 3114 N N . ILE D 3 132 ? -1.30656 26.54418 -22.09863 1.000 66.06270 213 ILE B N 1
ATOM 3115 C CA . ILE D 3 132 ? -0.62064 27.61130 -22.82065 1.000 69.50516 213 ILE B CA 1
ATOM 3116 C C . ILE D 3 132 ? -0.76855 27.41185 -24.32319 1.000 67.87019 213 ILE B C 1
ATOM 3117 O O . ILE D 3 132 ? -1.01258 28.36578 -25.07236 1.000 70.01810 213 ILE B O 1
ATOM 3122 N N . LEU D 3 133 ? -0.64740 26.16426 -24.78339 1.000 72.63717 214 LEU B N 1
ATOM 3123 C CA . LEU D 3 133 ? -0.71234 25.88768 -26.21463 1.000 72.00515 214 LEU B CA 1
ATOM 3124 C C . LEU D 3 133 ? -2.13761 26.00247 -26.74101 1.000 72.48247 214 LEU B C 1
ATOM 3125 O O . LEU D 3 133 ? -2.34915 26.44486 -27.87629 1.000 65.87084 214 LEU B O 1
ATOM 3130 N N . PHE D 3 134 ? -3.12567 25.59928 -25.93725 1.000 75.31260 215 PHE B N 1
ATOM 3131 C CA . PHE D 3 134 ? -4.52067 25.78425 -26.32621 1.000 75.01430 215 PHE B CA 1
ATOM 3132 C C . PHE D 3 134 ? -4.82218 27.25704 -26.57362 1.000 76.10048 215 PHE B C 1
ATOM 3133 O O . PHE D 3 134 ? -5.36204 27.62704 -27.62315 1.000 81.01374 215 PHE B O 1
ATOM 3141 N N . GLN D 3 135 ? -4.47398 28.11359 -25.60926 1.000 76.27473 216 GLN B N 1
ATOM 3142 C CA . GLN D 3 135 ? -4.69558 29.54677 -25.76632 1.000 86.70611 216 GLN B CA 1
ATOM 3143 C C . GLN D 3 135 ? -3.93908 30.08776 -26.97071 1.000 82.46694 216 GLN B C 1
ATOM 3144 O O . GLN D 3 135 ? -4.49420 30.84886 -27.77117 1.000 84.76158 216 GLN B O 1
ATOM 3150 N N . ALA D 3 136 ? -2.66945 29.70065 -27.11769 1.000 79.87558 217 ALA B N 1
ATOM 3151 C CA . ALA D 3 136 ? -1.89675 30.12564 -28.27922 1.000 72.18488 217 ALA B CA 1
ATOM 3152 C C . ALA D 3 136 ? -2.53619 29.63822 -29.57288 1.000 81.18898 217 ALA B C 1
ATOM 3153 O O . ALA D 3 136 ? -2.59797 30.38038 -30.56047 1.000 75.41871 217 ALA B O 1
ATOM 3155 N N . TYR D 3 137 ? -3.02540 28.39465 -29.58662 1.000 80.88755 218 TYR B N 1
ATOM 3156 C CA . TYR D 3 137 ? -3.71354 27.89914 -30.77366 1.000 71.94866 218 TYR B CA 1
ATOM 3157 C C . TYR D 3 137 ? -4.96683 28.71485 -31.05440 1.000 81.20069 218 TYR B C 1
ATOM 3158 O O . TYR D 3 137 ? -5.27629 29.00454 -32.21355 1.000 82.34756 218 TYR B O 1
ATOM 3167 N N . GLU D 3 138 ? -5.68527 29.12137 -30.00475 1.000 83.92482 219 GLU B N 1
ATOM 3168 C CA . GLU D 3 138 ? -6.90557 29.89608 -30.20783 1.000 86.72184 219 GLU B CA 1
ATOM 3169 C C . GLU D 3 138 ? -6.63503 31.18053 -30.98152 1.000 92.63072 219 GLU B C 1
ATOM 3170 O O . GLU D 3 138 ? -7.50634 31.65578 -31.71938 1.000 89.13400 219 GLU B O 1
ATOM 3176 N N . ARG D 3 139 ? -5.43307 31.74326 -30.84414 1.000 94.89456 220 ARG B N 1
ATOM 3177 C CA . ARG D 3 139 ? -5.09196 32.96917 -31.55787 1.000 91.84865 220 ARG B CA 1
ATOM 3178 C C . ARG D 3 139 ? -4.57141 32.67057 -32.95939 1.000 84.78263 220 ARG B C 1
ATOM 3179 O O . ARG D 3 139 ? -5.00432 33.29307 -33.93480 1.000 92.88947 220 ARG B O 1
ATOM 3187 N N . GLN D 3 140 ? -3.65038 31.71731 -33.08156 1.000 79.14567 221 GLN B N 1
ATOM 3188 C CA . GLN D 3 140 ? -3.03250 31.41950 -34.36481 1.000 72.23793 221 GLN B CA 1
ATOM 3189 C C . GLN D 3 140 ? -2.67701 29.93736 -34.41528 1.000 70.69470 221 GLN B C 1
ATOM 3190 O O . GLN D 3 140 ? -2.21395 29.37226 -33.42140 1.000 82.37385 221 GLN B O 1
ATOM 3196 N N . LYS D 3 141 ? -2.88908 29.31750 -35.58624 1.000 80.91808 222 LYS B N 1
ATOM 3197 C CA . LYS D 3 141 ? -2.83481 27.86519 -35.73934 1.000 70.00748 222 LYS B CA 1
ATOM 3198 C C . LYS D 3 141 ? -1.54328 27.35174 -36.36145 1.000 69.73411 222 LYS B C 1
ATOM 3199 O O . LYS D 3 141 ? -1.21276 26.17780 -36.16947 1.000 64.39744 222 LYS B O 1
ATOM 3205 N N . ASN D 3 142 ? -0.82568 28.18024 -37.12121 1.000 78.81212 223 ASN B N 1
ATOM 3206 C CA . ASN D 3 142 ? 0.41452 27.79110 -37.79084 1.000 76.61616 223 ASN B CA 1
ATOM 3207 C C . ASN D 3 142 ? 1.53533 28.68986 -37.28317 1.000 80.06756 223 ASN B C 1
ATOM 3208 O O . ASN D 3 142 ? 2.02132 29.56621 -38.01187 1.000 84.04654 223 ASN B O 1
ATOM 3213 N N . PRO D 3 143 ? 1.96894 28.49844 -36.03810 1.000 77.73199 224 PRO B N 1
ATOM 3214 C CA . PRO D 3 143 ? 2.82444 29.50287 -35.39456 1.000 69.49391 224 PRO B CA 1
ATOM 3215 C C . PRO D 3 143 ? 4.18416 29.62177 -36.06344 1.000 64.20146 224 PRO B C 1
ATOM 3216 O O . PRO D 3 143 ? 4.77911 28.63246 -36.49556 1.000 74.65399 224 PRO B O 1
ATOM 3220 N N . SER D 3 144 ? 4.66565 30.85788 -36.15062 1.000 68.43404 225 SER B N 1
ATOM 3221 C CA . SER D 3 144 ? 5.99713 31.11614 -36.66729 1.000 68.52631 225 SER B CA 1
ATOM 3222 C C . SER D 3 144 ? 7.05040 30.57838 -35.70426 1.000 67.46259 225 SER B C 1
ATOM 3223 O O . SER D 3 144 ? 6.78808 30.34492 -34.52099 1.000 78.24001 225 SER B O 1
ATOM 3226 N N . LYS D 3 145 ? 8.26348 30.38668 -36.22942 1.000 63.04115 226 LYS B N 1
ATOM 3227 C CA . LYS D 3 145 ? 9.36452 29.90846 -35.40127 1.000 68.26997 226 LYS B CA 1
ATOM 3228 C C . LYS D 3 145 ? 9.67383 30.86293 -34.25527 1.000 75.69024 226 LYS B C 1
ATOM 3229 O O . LYS D 3 145 ? 10.26511 30.44242 -33.25574 1.000 83.70525 226 LYS B O 1
ATOM 3235 N N . GLU D 3 146 ? 9.29042 32.13567 -34.38263 1.000 72.30942 227 GLU B N 1
ATOM 3236 C CA . GLU D 3 146 ? 9.39554 33.07881 -33.27286 1.000 66.35224 227 GLU B CA 1
ATOM 3237 C C . GLU D 3 146 ? 8.46336 32.68806 -32.13675 1.000 69.01616 227 GLU B C 1
ATOM 3238 O O . GLU D 3 146 ? 8.89824 32.45529 -31.00196 1.000 71.14191 227 GLU B O 1
ATOM 3244 N N . GLU D 3 147 ? 7.16233 32.64574 -32.42723 1.000 64.84590 228 GLU B N 1
ATOM 3245 C CA . GLU D 3 147 ? 6.17455 32.36096 -31.39728 1.000 74.60619 228 GLU B CA 1
ATOM 3246 C C . GLU D 3 147 ? 6.36752 30.97015 -30.81335 1.000 72.32378 228 GLU B C 1
ATOM 3247 O O . GLU D 3 147 ? 6.14374 30.76548 -29.61521 1.000 68.73040 228 GLU B O 1
ATOM 3253 N N . ARG D 3 148 ? 6.80241 30.00899 -31.63227 1.000 69.65877 229 ARG B N 1
ATOM 3254 C CA . ARG D 3 148 ? 7.03817 28.66416 -31.11863 1.000 69.64545 229 ARG B CA 1
ATOM 3255 C C . ARG D 3 148 ? 8.15287 28.65990 -30.08108 1.000 68.06266 229 ARG B C 1
ATOM 3256 O O . ARG D 3 148 ? 8.04390 27.99190 -29.04649 1.000 73.19688 229 ARG B O 1
ATOM 3264 N N . GLU D 3 149 ? 9.22988 29.40762 -30.33345 1.000 63.46657 230 GLU B N 1
ATOM 3265 C CA . GLU D 3 149 ? 10.32697 29.45812 -29.37305 1.000 68.01208 230 GLU B CA 1
ATOM 3266 C C . GLU D 3 149 ? 9.93504 30.21540 -28.11113 1.000 67.32182 230 GLU B C 1
ATOM 3267 O O . GLU D 3 149 ? 10.43147 29.89983 -27.02386 1.000 64.26255 230 GLU B O 1
ATOM 3273 N N . THR D 3 150 ? 9.05504 31.21266 -28.23303 1.000 64.11426 231 THR B N 1
ATOM 3274 C CA . THR D 3 150 ? 8.52068 31.87372 -27.04700 1.000 61.64906 231 THR B CA 1
ATOM 3275 C C . THR D 3 150 ? 7.68658 30.90368 -26.21915 1.000 70.14275 231 THR B C 1
ATOM 3276 O O . THR D 3 150 ? 7.80542 30.85929 -24.98809 1.000 70.83779 231 THR B O 1
ATOM 3280 N N . LEU D 3 151 ? 6.85217 30.10002 -26.88367 1.000 65.56345 232 LEU B N 1
ATOM 3281 C CA . LEU D 3 151 ? 6.03718 29.12242 -26.17260 1.000 63.45809 232 LEU B CA 1
ATOM 3282 C C . LEU D 3 151 ? 6.89230 28.03653 -25.53251 1.000 68.33647 232 LEU B C 1
ATOM 3283 O O . LEU D 3 151 ? 6.51217 27.48813 -24.49152 1.000 65.70923 232 LEU B O 1
ATOM 3288 N N . VAL D 3 152 ? 8.03874 27.70954 -26.13693 1.000 61.21341 233 VAL B N 1
ATOM 3289 C CA . VAL D 3 152 ? 8.95560 26.75333 -25.52148 1.000 60.46010 233 VAL B CA 1
ATOM 3290 C C . VAL D 3 152 ? 9.36118 27.23444 -24.13554 1.000 70.29576 233 VAL B C 1
ATOM 3291 O O . VAL D 3 152 ? 9.36779 26.46314 -23.16775 1.000 65.82091 233 VAL B O 1
ATOM 3295 N N . GLU D 3 153 ? 9.67667 28.52545 -24.01407 1.000 61.75969 234 GLU B N 1
ATOM 3296 C CA . GLU D 3 153 ? 10.10268 29.07199 -22.73154 1.000 64.77157 234 GLU B CA 1
ATOM 3297 C C . GLU D 3 153 ? 8.95054 29.11035 -21.73533 1.000 70.08423 234 GLU B C 1
ATOM 3298 O O . GLU D 3 153 ? 9.12636 28.75664 -20.56341 1.000 71.41710 234 GLU B O 1
ATOM 3304 N N . GLU D 3 154 ? 7.76415 29.53397 -22.18278 1.000 67.65605 235 GLU B N 1
ATOM 3305 C CA . GLU D 3 154 ? 6.61593 29.60851 -21.28408 1.000 63.46343 235 GLU B CA 1
ATOM 3306 C C . GLU D 3 154 ? 6.24260 28.23346 -20.74912 1.000 68.25645 235 GLU B C 1
ATOM 3307 O O . GLU D 3 154 ? 5.96995 28.07706 -19.55284 1.000 74.47148 235 GLU B O 1
ATOM 3313 N N . CYS D 3 155 ? 6.22487 27.22397 -21.62188 1.000 64.80938 236 CYS B N 1
ATOM 3314 C CA . CYS D 3 155 ? 5.86670 25.87849 -21.18819 1.000 63.81037 236 CYS B CA 1
ATOM 3315 C C . CYS D 3 155 ? 6.93410 25.28911 -20.27376 1.000 63.44371 236 CYS B C 1
ATOM 3316 O O . CYS D 3 155 ? 6.61079 24.62695 -19.28076 1.000 55.39557 236 CYS B O 1
ATOM 3319 N N . ASN D 3 156 ? 8.21141 25.52195 -20.58621 1.000 61.20022 237 ASN B N 1
ATOM 3320 C CA . ASN D 3 156 ? 9.27622 25.00905 -19.73155 1.000 56.81207 237 ASN B CA 1
ATOM 3321 C C . ASN D 3 156 ? 9.28678 25.70087 -18.37530 1.000 71.17352 237 ASN B C 1
ATOM 3322 O O . ASN D 3 156 ? 9.60789 25.07019 -17.36129 1.000 70.51329 237 ASN B O 1
ATOM 3327 N N . ARG D 3 157 ? 8.94161 26.98906 -18.33486 1.000 71.23972 238 ARG B N 1
ATOM 3328 C CA . ARG D 3 157 ? 8.77988 27.66569 -17.05342 1.000 65.99381 238 ARG B CA 1
ATOM 3329 C C . ARG D 3 157 ? 7.54564 27.15530 -16.32096 1.000 66.03376 238 ARG B C 1
ATOM 3330 O O . ARG D 3 157 ? 7.56714 26.99042 -15.09636 1.000 65.60451 238 ARG B O 1
ATOM 3338 N N . ALA D 3 158 ? 6.46384 26.88738 -17.05679 1.000 65.83147 239 ALA B N 1
ATOM 3339 C CA . ALA D 3 158 ? 5.24447 26.38978 -16.42825 1.000 61.91457 239 ALA B CA 1
ATOM 3340 C C . ALA D 3 158 ? 5.43206 24.97804 -15.88743 1.000 61.37413 239 ALA B C 1
ATOM 3341 O O . ALA D 3 158 ? 4.88439 24.63361 -14.83368 1.000 60.51910 239 ALA B O 1
ATOM 3343 N N . GLU D 3 159 ? 6.19633 24.14371 -16.59418 1.000 69.06509 240 GLU B N 1
ATOM 3344 C CA . GLU D 3 159 ? 6.41673 22.78131 -16.12123 1.000 60.61772 240 GLU B CA 1
ATOM 3345 C C . GLU D 3 159 ? 7.32802 22.75846 -14.90219 1.000 63.41775 240 GLU B C 1
ATOM 3346 O O . GLU D 3 159 ? 7.14727 21.92949 -14.00459 1.000 57.83742 240 GLU B O 1
ATOM 3352 N N . CYS D 3 160 ? 8.31098 23.65902 -14.85084 1.000 60.95454 241 CYS B N 1
ATOM 3353 C CA . CYS D 3 160 ? 9.17697 23.73410 -13.67985 1.000 57.65277 241 CYS B CA 1
ATOM 3354 C C . CYS D 3 160 ? 8.41055 24.17897 -12.44078 1.000 60.82907 241 CYS B C 1
ATOM 3355 O O . CYS D 3 160 ? 8.73869 23.75706 -11.32616 1.000 64.03409 241 CYS B O 1
ATOM 3358 N N . ILE D 3 161 ? 7.39082 25.02161 -12.61147 1.000 57.77863 242 ILE B N 1
ATOM 3359 C CA . ILE D 3 161 ? 6.60757 25.47744 -11.46801 1.000 57.00361 242 ILE B CA 1
ATOM 3360 C C . ILE D 3 161 ? 5.75413 24.33944 -10.91794 1.000 64.83622 242 ILE B C 1
ATOM 3361 O O . ILE D 3 161 ? 5.57704 24.20987 -9.69980 1.000 62.93211 242 ILE B O 1
ATOM 3366 N N . GLN D 3 162 ? 5.23205 23.48458 -11.80338 1.000 63.67908 243 GLN B N 1
ATOM 3367 C CA . GLN D 3 162 ? 4.39185 22.37116 -11.36962 1.000 67.46923 243 GLN B CA 1
ATOM 3368 C C . GLN D 3 162 ? 5.14469 21.41751 -10.44591 1.000 66.90712 243 GLN B C 1
ATOM 3369 O O . GLN D 3 162 ? 4.54255 20.82517 -9.54211 1.000 73.14271 243 GLN B O 1
ATOM 3375 N N . ARG D 3 163 ? 6.45549 21.27266 -10.63512 1.000 62.18241 244 ARG B N 1
ATOM 3376 C CA . ARG D 3 163 ? 7.27171 20.40211 -9.79998 1.000 70.30036 244 ARG B CA 1
ATOM 3377 C C . ARG D 3 163 ? 8.05042 21.16859 -8.73507 1.000 62.07799 244 ARG B C 1
ATOM 3378 O O . ARG D 3 163 ? 8.95202 20.59991 -8.10980 1.000 63.61852 244 ARG B O 1
ATOM 3386 N N . GLY D 3 164 ? 7.72614 22.44127 -8.51795 1.000 61.36790 245 GLY B N 1
ATOM 3387 C CA . GLY D 3 164 ? 8.32480 23.19974 -7.43448 1.000 55.84534 245 GLY B CA 1
ATOM 3388 C C . GLY D 3 164 ? 9.81230 23.44775 -7.55076 1.000 52.18759 245 GLY B C 1
ATOM 3389 O O . GLY D 3 164 ? 10.48652 23.59500 -6.52666 1.000 66.06048 245 GLY B O 1
ATOM 3390 N N . VAL D 3 165 ? 10.34798 23.49569 -8.76623 1.000 59.31524 246 VAL B N 1
ATOM 3391 C CA . VAL D 3 165 ? 11.74919 23.82113 -8.98416 1.000 56.82266 246 VAL B CA 1
ATOM 3392 C C . VAL D 3 165 ? 11.83563 25.21324 -9.60089 1.000 57.58376 246 VAL B C 1
ATOM 3393 O O . VAL D 3 165 ? 10.83811 25.79325 -10.03017 1.000 57.12590 246 VAL B O 1
ATOM 3397 N N . SER D 3 166 ? 13.04863 25.75463 -9.63061 1.000 59.63444 247 SER B N 1
ATOM 3398 C CA . SER D 3 166 ? 13.24381 27.03165 -10.30098 1.000 62.39390 247 SER B CA 1
ATOM 3399 C C . SER D 3 166 ? 13.29266 26.82492 -11.81246 1.000 65.08098 247 SER B C 1
ATOM 3400 O O . SER D 3 166 ? 13.81358 25.80991 -12.28243 1.000 66.45571 247 SER B O 1
ATOM 3403 N N . PRO D 3 167 ? 12.75894 27.76626 -12.59413 1.000 67.66680 248 PRO B N 1
ATOM 3404 C CA . PRO D 3 167 ? 12.84573 27.63409 -14.05688 1.000 65.20524 248 PRO B CA 1
ATOM 3405 C C . PRO D 3 167 ? 14.27220 27.57904 -14.57943 1.000 67.67195 248 PRO B C 1
ATOM 3406 O O . PRO D 3 167 ? 14.47563 27.16771 -15.72811 1.000 67.05088 248 PRO B O 1
ATOM 3410 N N . SER D 3 168 ? 15.26589 27.96780 -13.77404 1.000 70.81841 249 SER B N 1
ATOM 3411 C CA . SER D 3 168 ? 16.66328 27.87112 -14.18046 1.000 66.71465 249 SER B CA 1
ATOM 3412 C C . SER D 3 168 ? 17.17368 26.436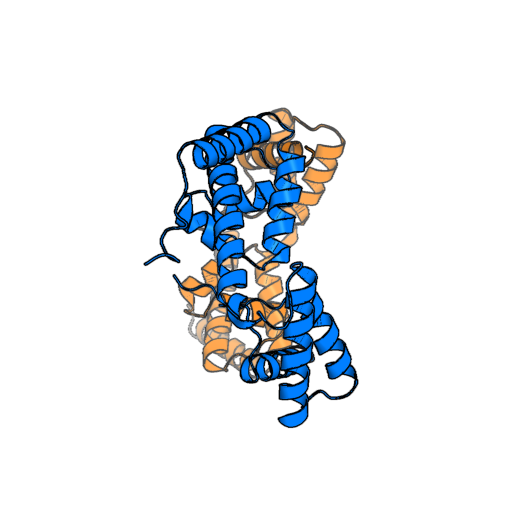77 -14.21002 1.000 68.77019 249 SER B C 1
ATOM 3413 O O . SER D 3 168 ? 18.28357 26.20436 -14.70186 1.000 72.89453 249 SER B O 1
ATOM 3416 N N . GLN D 3 169 ? 16.40411 25.47898 -13.69220 1.000 63.77473 250 GLN B N 1
ATOM 3417 C CA . GLN D 3 169 ? 16.79607 24.07591 -13.65625 1.000 69.31289 250 GLN B CA 1
ATOM 3418 C C . GLN D 3 169 ? 16.01513 23.24325 -14.67030 1.000 69.17576 250 GLN B C 1
ATOM 3419 O O . GLN D 3 169 ? 15.78674 22.04999 -14.45731 1.000 69.23414 250 GLN B O 1
ATOM 3425 N N . ALA D 3 170 ? 15.61050 23.86112 -15.78453 1.000 66.22054 251 ALA B N 1
ATOM 3426 C CA . ALA D 3 170 ? 14.74943 23.19269 -16.75525 1.000 64.35603 251 ALA B CA 1
ATOM 3427 C C . ALA D 3 170 ? 15.42477 22.01031 -17.43859 1.000 72.27350 251 ALA B C 1
ATOM 3428 O O . ALA D 3 170 ? 14.72545 21.13690 -17.96247 1.000 73.30164 251 ALA B O 1
ATOM 3430 N N . GLN D 3 171 ? 16.75867 21.95865 -17.45761 1.000 66.94616 252 GLN B N 1
ATOM 3431 C CA . GLN D 3 171 ? 17.42938 20.80769 -18.05080 1.000 64.46339 252 GLN B CA 1
ATOM 3432 C C . GLN D 3 171 ? 17.20529 19.53712 -17.24352 1.000 65.82923 252 GLN B C 1
ATOM 3433 O O . GLN D 3 171 ? 17.44176 18.43970 -17.75951 1.000 70.05153 252 GLN B O 1
ATOM 3439 N N . GLY D 3 172 ? 16.75199 19.66049 -15.99396 1.000 66.22219 253 GLY B N 1
ATOM 3440 C CA . GLY D 3 172 ? 16.37237 18.49285 -15.22167 1.000 61.23158 253 GLY B CA 1
ATOM 3441 C C . GLY D 3 172 ? 15.11460 17.81787 -15.72230 1.000 64.09571 253 GLY B C 1
ATOM 3442 O O . GLY D 3 172 ? 14.84393 16.67300 -15.34220 1.000 58.06825 253 GLY B O 1
ATOM 3443 N N . LEU D 3 173 ? 14.34011 18.50222 -16.56988 1.000 60.57723 254 LEU B N 1
ATOM 3444 C CA . LEU D 3 173 ? 13.15387 17.89273 -17.15762 1.000 66.78809 254 LEU B CA 1
ATOM 3445 C C . LEU D 3 173 ? 13.49997 16.67434 -18.00380 1.000 60.32312 254 LEU B C 1
ATOM 3446 O O . LEU D 3 173 ? 12.63693 15.81545 -18.21268 1.000 68.24894 254 LEU B O 1
ATOM 3451 N N . GLY D 3 174 ? 14.73627 16.57770 -18.48278 1.000 54.81687 255 GLY B N 1
ATOM 3452 C CA . GLY D 3 174 ? 15.18350 15.37382 -19.16463 1.000 50.99405 255 GLY B CA 1
ATOM 3453 C C . GLY D 3 174 ? 14.36258 15.09880 -20.40741 1.000 56.07935 255 GLY B C 1
ATOM 3454 O O . GLY D 3 174 ? 14.23805 15.94818 -21.29795 1.000 57.95765 255 GLY B O 1
ATOM 3455 N N . SER D 3 175 ? 13.77577 13.89931 -20.46789 1.000 61.93907 256 SER B N 1
ATOM 3456 C CA . SER D 3 175 ? 12.96783 13.48600 -21.61123 1.000 62.47698 256 SER B CA 1
ATOM 3457 C C . SER D 3 175 ? 11.68473 14.29440 -21.76574 1.000 59.06897 256 SER B C 1
ATOM 3458 O O . SER D 3 175 ? 11.03790 14.19590 -22.81432 1.000 57.88121 256 SER B O 1
ATOM 3461 N N . ASN D 3 176 ? 11.30011 15.08088 -20.76154 1.000 53.18621 257 ASN B N 1
ATOM 3462 C CA . ASN D 3 176 ? 10.11003 15.91675 -20.83404 1.000 52.27161 257 ASN B CA 1
ATOM 3463 C C . ASN D 3 176 ? 10.43700 17.38546 -21.07273 1.000 53.64126 257 ASN B C 1
ATOM 3464 O O . ASN D 3 176 ? 9.57073 18.24272 -20.87180 1.000 56.52748 257 ASN B O 1
ATOM 3469 N N . LEU D 3 177 ? 11.66231 17.69509 -21.48956 1.000 49.89295 258 LEU B N 1
ATOM 3470 C CA . LEU D 3 177 ? 12.01322 19.06605 -21.83451 1.000 52.41060 258 LEU B CA 1
ATOM 3471 C C . LEU D 3 177 ? 11.30297 19.48335 -23.11626 1.000 53.78006 258 LEU B C 1
ATOM 3472 O O . LEU D 3 177 ? 11.32841 18.75905 -24.11473 1.000 54.74563 258 LEU B O 1
ATOM 3477 N N . VAL D 3 178 ? 10.67454 20.65381 -23.09133 1.000 49.32930 259 VAL B N 1
ATOM 3478 C CA . VAL D 3 178 ? 9.95058 21.15559 -24.25474 1.000 53.12452 259 VAL B CA 1
ATOM 3479 C C . VAL D 3 178 ? 10.94320 21.73941 -25.25179 1.000 55.18860 259 VAL B C 1
ATOM 3480 O O . VAL D 3 178 ? 11.76427 22.59567 -24.90094 1.000 54.86349 259 VAL B O 1
ATOM 3484 N N . THR D 3 179 ? 10.87251 21.27482 -26.49688 1.000 50.92723 260 THR B N 1
ATOM 3485 C CA . THR D 3 179 ? 11.70341 21.76763 -27.59006 1.000 54.41312 260 THR B CA 1
ATOM 3486 C C . THR D 3 179 ? 10.82131 22.44773 -28.63503 1.000 57.31635 260 THR B C 1
ATOM 3487 O O . THR D 3 179 ? 9.59106 22.44583 -28.54126 1.000 63.06109 260 THR B O 1
ATOM 3491 N N . GLU D 3 180 ? 11.46818 23.03728 -29.64373 1.000 61.53367 261 GLU B N 1
ATOM 3492 C CA . GLU D 3 180 ? 10.72795 23.78518 -30.65627 1.000 67.37954 261 GLU B CA 1
ATOM 3493 C C . GLU D 3 180 ? 9.99706 22.85360 -31.61555 1.000 59.71508 261 GLU B C 1
ATOM 3494 O O . GLU D 3 180 ? 8.86902 23.14380 -32.03198 1.000 55.84739 261 GLU B O 1
ATOM 3500 N N . VAL D 3 181 ? 10.62337 21.73287 -31.97905 1.000 59.90316 262 VAL B N 1
ATOM 3501 C CA . VAL D 3 181 ? 9.97028 20.76466 -32.85613 1.000 57.05061 262 VAL B CA 1
ATOM 3502 C C . VAL D 3 181 ? 8.73292 20.18586 -32.18035 1.000 62.47453 262 VAL B C 1
ATOM 3503 O O . VAL D 3 181 ? 7.69351 19.97939 -32.82125 1.000 60.35814 262 VAL B O 1
ATOM 3507 N N . ARG D 3 182 ? 8.81838 19.93405 -30.87063 1.000 56.03081 263 ARG B N 1
ATOM 3508 C CA . ARG D 3 182 ? 7.68485 19.36843 -30.14667 1.000 54.03262 263 ARG B CA 1
ATOM 3509 C C . ARG D 3 182 ? 6.50092 20.32562 -30.11883 1.000 55.29966 263 ARG B C 1
ATOM 3510 O O . ARG D 3 182 ? 5.34711 19.88417 -30.17013 1.000 66.73103 263 ARG B O 1
ATOM 3518 N N . VAL D 3 183 ? 6.76050 21.63248 -30.04381 1.000 51.75826 264 VAL B N 1
ATOM 3519 C CA . VAL D 3 183 ? 5.68203 22.60553 -30.18187 1.000 61.92392 264 VAL B CA 1
ATOM 3520 C C . VAL D 3 183 ? 5.10941 22.56402 -31.59422 1.000 66.18571 264 VAL B C 1
ATOM 3521 O O . VAL D 3 183 ? 3.89130 22.66019 -31.78789 1.000 64.26768 264 VAL B O 1
ATOM 3525 N N . TYR D 3 184 ? 5.97248 22.39480 -32.59972 1.000 60.21807 265 TYR B N 1
ATOM 3526 C CA . TYR D 3 184 ? 5.50276 22.34215 -33.98101 1.000 65.41759 265 TYR B CA 1
ATOM 3527 C C . TYR D 3 184 ? 4.59597 21.13862 -34.20957 1.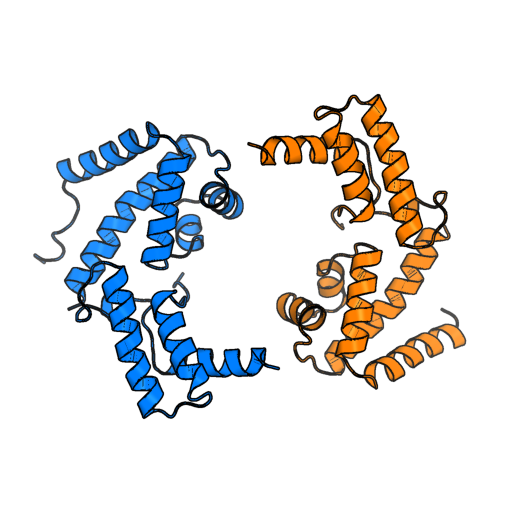000 64.06183 265 TYR B C 1
ATOM 3528 O O . TYR D 3 184 ? 3.50668 21.26762 -34.78039 1.000 69.43841 265 TYR B O 1
ATOM 3537 N N . ASN D 3 185 ? 5.02986 19.95553 -33.76665 1.000 56.81505 266 ASN B N 1
ATOM 3538 C CA . ASN D 3 185 ? 4.22659 18.75234 -33.96376 1.000 68.21187 266 ASN B CA 1
ATOM 3539 C C . ASN D 3 185 ? 2.92671 18.80161 -33.17076 1.000 60.51506 266 ASN B C 1
ATOM 3540 O O . ASN D 3 185 ? 1.93345 18.18789 -33.57767 1.000 57.07948 266 ASN B O 1
ATOM 3545 N N . TRP D 3 186 ? 2.91268 19.51439 -32.04125 1.000 63.54133 267 TRP B N 1
ATOM 3546 C CA . TRP D 3 186 ? 1.67045 19.69311 -31.29602 1.000 61.59981 267 TRP B CA 1
ATOM 3547 C C . TRP D 3 186 ? 0.66567 20.49632 -32.11101 1.000 60.00658 267 TRP B C 1
ATOM 3548 O O . TRP D 3 186 ? -0.49380 20.09520 -32.25986 1.000 61.77771 267 TRP B O 1
ATOM 3559 N N . PHE D 3 187 ? 1.10125 21.63475 -32.65840 1.000 63.01656 268 PHE B N 1
ATOM 3560 C CA . PHE D 3 187 ? 0.21801 22.44531 -33.48991 1.000 72.78404 268 PHE B CA 1
ATOM 3561 C C . PHE D 3 187 ? -0.15147 21.72446 -34.78041 1.000 68.18330 268 PHE B C 1
ATOM 3562 O O . PHE D 3 187 ? -1.27627 21.87414 -35.27141 1.000 62.31275 268 PHE B O 1
ATOM 3570 N N . ALA D 3 188 ? 0.77143 20.93833 -35.33864 1.000 56.86305 269 ALA B N 1
ATOM 3571 C CA . ALA D 3 188 ? 0.46219 20.16384 -36.53595 1.000 62.85823 269 ALA B CA 1
ATOM 3572 C C . ALA D 3 188 ? -0.60025 19.11167 -36.24515 1.000 70.62548 269 ALA B C 1
ATOM 3573 O O . ALA D 3 188 ? -1.64217 19.06332 -36.90880 1.000 75.27733 269 ALA B O 1
ATOM 3575 N N . ASN D 3 189 ? -0.35199 18.25973 -35.24516 1.000 67.11692 270 ASN B N 1
ATOM 3576 C CA . ASN D 3 189 ? -1.30481 17.20562 -34.91070 1.000 76.91811 270 ASN B CA 1
ATOM 3577 C C . ASN D 3 189 ? -2.64320 17.77456 -34.46016 1.000 74.96624 270 ASN B C 1
ATOM 3578 O O . ASN D 3 189 ? -3.68984 17.16735 -34.71321 1.000 76.60329 270 ASN B O 1
ATOM 3583 N N . ARG D 3 190 ? -2.63329 18.93434 -33.79842 1.000 61.72329 271 ARG B N 1
ATOM 3584 C CA . ARG D 3 190 ? -3.88254 19.52722 -33.33020 1.000 76.11545 271 ARG B CA 1
ATOM 3585 C C . ARG D 3 190 ? -4.68005 20.12711 -34.48462 1.000 76.91711 271 ARG B C 1
ATOM 3586 O O . ARG D 3 190 ? -5.91362 20.03684 -34.50363 1.000 80.73283 271 ARG B O 1
ATOM 3594 N N . ARG D 3 191 ? -3.99831 20.73996 -35.45787 1.000 69.88312 272 ARG B N 1
ATOM 3595 C CA . ARG D 3 191 ? -4.68952 21.19767 -36.66099 1.000 72.70084 272 ARG B CA 1
ATOM 3596 C C . ARG D 3 191 ? -5.32177 20.02959 -37.40651 1.000 76.39344 272 ARG B C 1
ATOM 3597 O O . ARG D 3 191 ? -6.41902 20.15664 -37.96299 1.000 85.48839 272 ARG B O 1
ATOM 3605 N N . LYS D 3 192 ? -4.64229 18.88076 -37.42572 1.000 70.06997 273 LYS B N 1
ATOM 3606 C CA . LYS D 3 192 ? -5.18843 17.70437 -38.09188 1.000 69.55580 273 LYS B CA 1
ATOM 3607 C C . LYS D 3 192 ? -6.36948 17.12057 -37.32647 1.000 74.05944 273 LYS B C 1
ATOM 3608 O O . LYS D 3 192 ? -7.30455 16.59526 -37.94198 1.000 82.28397 273 LYS B O 1
ATOM 3614 N N . GLU D 3 193 ? -6.35022 17.20470 -35.99301 1.000 75.23905 274 GLU B N 1
ATOM 3615 C CA . GLU D 3 193 ? -7.46442 16.70515 -35.19457 1.000 75.18836 274 GLU B CA 1
ATOM 3616 C C . GLU D 3 193 ? -8.72742 17.53225 -35.38217 1.000 76.88409 274 GLU B C 1
ATOM 3617 O O . GLU D 3 193 ? -9.82263 17.04275 -35.08670 1.000 93.75499 274 GLU B O 1
ATOM 3623 N N . GLU D 3 194 ? -8.60338 18.77001 -35.85475 1.000 75.30335 275 GLU B N 1
ATOM 3624 C CA . GLU D 3 194 ? -9.77187 19.57536 -36.17993 1.000 84.94822 275 GLU B CA 1
ATOM 3625 C C . GLU D 3 194 ? -10.38418 19.20445 -37.52305 1.000 83.90869 275 GLU B C 1
ATOM 3626 O O . GLU D 3 194 ? -11.42046 19.76913 -37.88906 1.000 86.30611 275 GLU B O 1
ATOM 3632 N N . ALA D 3 195 ? -9.77641 18.27637 -38.25664 1.000 82.38439 276 ALA B N 1
ATOM 3633 C CA . ALA D 3 195 ? -10.31793 17.81601 -39.53012 1.000 93.08343 276 ALA B CA 1
ATOM 3634 C C . ALA D 3 195 ? -10.73299 16.34756 -39.45390 1.000 86.94269 276 ALA B C 1
ATOM 3635 O O . ALA D 3 195 ? -11.58806 15.96999 -38.65066 1.000 83.96389 276 ALA B O 1
#

Nearest PDB structures (foldseek):
  8pi8-assembly1_B  TM=1.006E+00  e=3.265E-22  Homo sapiens
  8pi8-assembly1_A  TM=1.001E+00  e=1.072E-20  Homo sapiens
  8pia-assembly1_B  TM=9.912E-01  e=4.250E-20  Homo sapiens
  8pi9-assembly1_A  TM=9.932E-01  e=3.700E-19  Homo sapiens
  1ic8-assembly1_B  TM=9.714E-01  e=2.173E-18  Homo sapiens